Protein AF-A0A1C5NE37-F1 (afdb_monomer)

Nearest PDB structures (foldseek):
  2lw8-assembly1_A  TM=6.095E-01  e=3.764E-05  Homo sapiens
  3nru-assembly11_K  TM=5.091E-01  e=1.177E-04  Homo sapiens
  4m4r-assembly3_E  TM=4.676E-01  e=2.863E-03  Homo sapiens
  2c26-assembly1_A  TM=4.691E-01  e=7.545E-03  Acetivibrio thermocellus
  8trv-assembly1_A  TM=4.896E-01  e=8.456E-03  Homo sapiens

pLDDT: mean 79.2, std 19.26, range [27.45, 98.56]

Foldseek 3Di:
DDDDDDDDQDQQAWEAEPVRHTPGTHGQVVLVVCVVVVQWDAPDPPRGGYIYGDPDPDDDDDDDDPPPQFAEAWDDPVQKDWDPPFPFADKDWDWDQDPVRDTFIKIKTEDQPQRKHKIKGKFFADAQTKYKYKWKKFKQEDLVLPKFWKKKKFFDQVQDDDPVSVVPIDIDGPYQPPPPAPFWFQDPSGIMGMHIDIDHQHNTGMMMIMTIITSMMMMMGTDDDPVVCPPTHGDGSVRSSVVVVVVVVVVVLPAAEAEQALHEEEPVRVVVVVVCQVPPPHPHYHYHCHNYHYHYDDPPPPPDDDDDDDDDDDDDDDDDDDDD

Structure (mmCIF, N/CA/C/O backbone):
data_AF-A0A1C5NE37-F1
#
_entry.id   AF-A0A1C5NE37-F1
#
loop_
_atom_site.group_PDB
_atom_site.id
_atom_site.type_symbol
_atom_site.label_atom_id
_atom_site.label_alt_id
_atom_site.label_comp_id
_atom_site.label_asym_id
_atom_site.label_entity_id
_atom_site.label_seq_id
_atom_site.pdbx_PDB_ins_code
_atom_site.Cartn_x
_atom_site.Cartn_y
_atom_site.Cartn_z
_atom_site.occupancy
_atom_site.B_iso_or_equiv
_atom_site.auth_seq_id
_atom_site.auth_comp_id
_atom_site.auth_asym_id
_atom_site.auth_atom_id
_atom_site.pdbx_PDB_model_num
ATOM 1 N N . MET A 1 1 ? 27.508 23.042 41.963 1.00 37.91 1 MET A N 1
ATOM 2 C CA . MET A 1 1 ? 27.045 22.277 40.786 1.00 37.91 1 MET A CA 1
ATOM 3 C C . MET A 1 1 ? 26.792 20.847 41.236 1.00 37.91 1 MET A C 1
ATOM 5 O O . MET A 1 1 ? 27.744 20.161 41.566 1.00 37.91 1 MET A O 1
ATOM 9 N N . LEU A 1 2 ? 25.530 20.433 41.346 1.00 33.62 2 LEU A N 1
ATOM 10 C CA . LEU A 1 2 ? 25.143 19.046 41.618 1.00 33.62 2 LEU A CA 1
ATOM 11 C C . LEU A 1 2 ? 24.176 18.650 40.503 1.00 33.62 2 LEU A C 1
ATOM 13 O O . LEU A 1 2 ? 23.041 19.126 40.475 1.00 33.62 2 LEU A O 1
ATOM 17 N N . CYS A 1 3 ? 24.656 17.860 39.543 1.00 40.19 3 CYS A N 1
ATOM 18 C CA . CYS A 1 3 ? 23.815 17.315 38.485 1.00 40.19 3 CYS A CA 1
ATOM 19 C C . CYS A 1 3 ? 22.936 16.206 39.069 1.00 40.19 3 CYS A C 1
ATOM 21 O O . CYS A 1 3 ? 23.401 15.307 39.768 1.00 40.19 3 CYS A O 1
ATOM 23 N N . LYS A 1 4 ? 21.636 16.330 38.816 1.00 42.91 4 LYS A N 1
ATOM 24 C CA . LYS A 1 4 ? 20.565 15.482 39.327 1.00 42.91 4 LYS A CA 1
ATOM 25 C C . LYS A 1 4 ? 20.474 14.219 38.457 1.00 42.91 4 LYS A C 1
ATOM 27 O O . LYS A 1 4 ? 20.194 14.341 37.271 1.00 42.91 4 LYS A O 1
ATOM 32 N N . GLY A 1 5 ? 20.611 13.038 39.067 1.00 45.16 5 GLY A N 1
ATOM 33 C CA . GLY A 1 5 ? 19.868 11.851 38.626 1.00 45.16 5 GLY A CA 1
ATOM 34 C C . GLY A 1 5 ? 20.624 10.675 38.001 1.00 45.16 5 GLY A C 1
ATOM 35 O O . GLY A 1 5 ? 20.200 10.215 36.953 1.00 45.16 5 GLY A O 1
ATOM 36 N N . GLU A 1 6 ? 21.618 10.093 38.676 1.00 43.25 6 GLU A N 1
ATOM 37 C CA . GLU A 1 6 ? 22.005 8.692 38.432 1.00 43.25 6 GLU A CA 1
ATOM 38 C C . GLU A 1 6 ? 22.232 7.979 39.771 1.00 43.25 6 GLU A C 1
ATOM 40 O O . GLU A 1 6 ? 23.277 8.111 40.402 1.00 43.25 6 GLU A O 1
ATOM 45 N N . ILE A 1 7 ? 21.228 7.230 40.235 1.00 50.09 7 ILE A N 1
ATOM 46 C CA . ILE A 1 7 ? 21.464 6.150 41.198 1.00 50.09 7 ILE A CA 1
ATOM 47 C C . ILE A 1 7 ? 21.840 4.926 40.350 1.00 50.09 7 ILE A C 1
ATOM 49 O O . ILE A 1 7 ? 21.034 4.546 39.492 1.00 50.09 7 ILE A O 1
ATOM 53 N N . PRO A 1 8 ? 23.019 4.304 40.536 1.00 46.78 8 PRO A N 1
ATOM 54 C CA . PRO A 1 8 ? 23.383 3.092 39.812 1.00 46.78 8 PRO A CA 1
ATOM 55 C C . PRO A 1 8 ? 22.349 1.994 4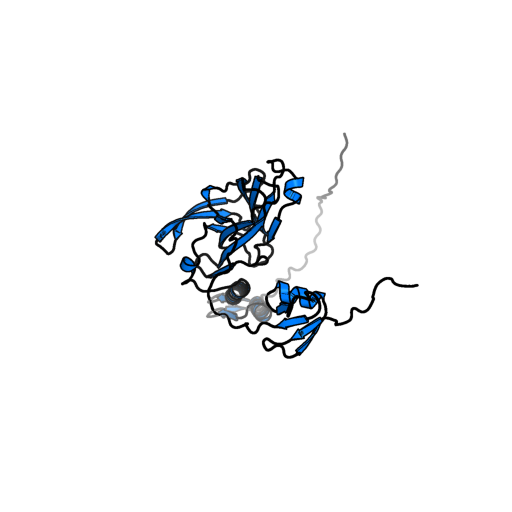0.087 1.00 46.78 8 PRO A C 1
ATOM 57 O O . PRO A 1 8 ? 22.162 1.575 41.226 1.00 46.78 8 PRO A O 1
ATOM 60 N N . ILE A 1 9 ? 21.638 1.539 39.053 1.00 55.38 9 ILE A N 1
ATOM 61 C CA . ILE A 1 9 ? 20.667 0.447 39.194 1.00 55.38 9 ILE A CA 1
ATOM 62 C C . ILE A 1 9 ? 21.449 -0.865 39.293 1.00 55.38 9 ILE A C 1
ATOM 64 O O . ILE A 1 9 ? 22.098 -1.277 38.332 1.00 55.38 9 ILE A O 1
ATOM 68 N N . GLU A 1 10 ? 21.380 -1.538 40.437 1.00 63.84 10 GLU A N 1
ATOM 69 C CA . GLU A 1 10 ? 22.025 -2.835 40.647 1.00 63.84 10 GLU A CA 1
ATOM 70 C C . GLU A 1 10 ? 21.320 -3.975 39.881 1.00 63.84 10 GLU A C 1
ATOM 72 O O . GLU A 1 10 ? 20.111 -3.950 39.612 1.00 63.84 10 GLU A O 1
ATOM 77 N N . LYS A 1 11 ? 22.092 -5.000 39.494 1.00 74.62 11 LYS A N 1
ATOM 78 C CA . LYS A 1 11 ? 21.593 -6.202 38.802 1.00 74.62 11 LYS A CA 1
ATOM 79 C C . LYS A 1 11 ? 20.913 -7.145 39.799 1.00 74.62 11 LYS A C 1
ATOM 81 O O . LYS A 1 11 ? 21.508 -8.134 40.220 1.00 74.62 11 LYS A O 1
ATOM 86 N N . ASN A 1 12 ? 19.661 -6.851 40.134 1.00 76.62 12 ASN A N 1
ATOM 87 C CA . ASN A 1 12 ? 18.938 -7.547 41.206 1.00 76.62 12 ASN A CA 1
ATOM 88 C C . ASN A 1 12 ? 17.950 -8.623 40.715 1.00 76.62 12 ASN A C 1
ATOM 90 O O . ASN A 1 12 ? 17.149 -9.110 41.506 1.00 76.62 12 ASN A O 1
ATOM 94 N N . VAL A 1 13 ? 18.000 -9.016 39.432 1.00 78.94 13 VAL A N 1
ATOM 95 C CA . VAL A 1 13 ? 17.191 -10.130 38.897 1.00 78.94 13 VAL A CA 1
ATOM 96 C C . VAL A 1 13 ? 18.078 -11.315 38.545 1.00 78.94 13 VAL A C 1
ATOM 98 O O . VAL A 1 13 ? 18.971 -11.188 37.711 1.00 78.94 13 VAL A O 1
ATOM 101 N N . ILE A 1 14 ? 17.822 -12.476 39.141 1.00 83.50 14 ILE A N 1
ATOM 102 C CA . ILE A 1 14 ? 18.554 -13.719 38.879 1.00 83.50 14 ILE A CA 1
ATOM 103 C C . ILE A 1 14 ? 18.047 -14.350 37.576 1.00 83.50 14 ILE A C 1
ATOM 105 O O . ILE A 1 14 ? 16.846 -14.389 37.329 1.00 83.50 14 ILE A O 1
ATOM 109 N N . VAL A 1 15 ? 18.962 -14.843 36.741 1.00 81.62 15 VAL A N 1
ATOM 110 C CA . VAL A 1 15 ? 18.645 -15.548 35.491 1.00 81.62 15 VAL A CA 1
ATOM 111 C C . VAL A 1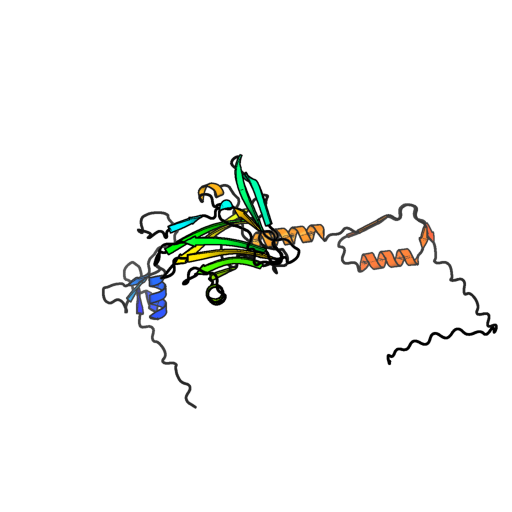 15 ? 19.008 -17.019 35.647 1.00 81.62 15 VAL A C 1
ATOM 113 O O . VAL A 1 15 ? 20.155 -17.328 35.986 1.00 81.62 15 VAL A O 1
ATOM 116 N N . THR A 1 16 ? 18.058 -17.913 35.394 1.00 83.56 16 THR A N 1
ATOM 117 C CA . THR A 1 16 ? 18.238 -19.371 35.403 1.00 83.56 16 THR A CA 1
ATOM 118 C C . THR A 1 16 ? 18.030 -19.971 34.013 1.00 83.56 16 THR A C 1
ATOM 120 O O . THR A 1 16 ? 17.403 -19.359 33.149 1.00 83.56 16 THR A O 1
ATOM 123 N N . ASP A 1 17 ? 18.594 -21.153 33.777 1.00 79.62 17 ASP A N 1
ATOM 124 C CA . ASP A 1 17 ? 18.281 -21.980 32.613 1.00 79.62 17 ASP A CA 1
ATOM 125 C C . ASP A 1 17 ? 16.959 -22.730 32.813 1.00 79.62 17 ASP A C 1
ATOM 127 O O . ASP A 1 17 ? 16.364 -22.697 33.896 1.00 79.62 17 ASP A O 1
ATOM 131 N N . ILE A 1 18 ? 16.515 -23.435 31.772 1.00 77.44 18 ILE A N 1
ATOM 132 C CA . ILE A 1 18 ? 15.272 -24.213 31.789 1.00 77.44 18 ILE A CA 1
ATOM 133 C C . ILE A 1 18 ? 15.235 -25.280 32.899 1.00 77.44 18 ILE A C 1
ATOM 135 O O . ILE A 1 18 ? 14.168 -25.591 33.421 1.00 77.44 18 ILE A O 1
ATOM 139 N N . ASN A 1 19 ? 16.399 -25.769 33.337 1.00 76.50 19 ASN A N 1
ATOM 140 C CA . ASN A 1 19 ? 16.550 -26.751 34.413 1.00 76.50 19 ASN A CA 1
ATOM 141 C C . ASN A 1 19 ? 16.651 -26.098 35.808 1.00 76.50 19 ASN A C 1
ATOM 143 O O . ASN A 1 19 ? 16.870 -26.786 36.805 1.00 76.50 19 ASN A O 1
ATOM 147 N N . GLY A 1 20 ? 16.511 -24.770 35.903 1.00 68.19 20 GLY A N 1
ATOM 148 C CA . GLY A 1 20 ? 16.591 -24.011 37.151 1.00 68.19 20 GLY A CA 1
ATOM 149 C C . GLY A 1 20 ? 18.015 -23.703 37.627 1.00 68.19 20 GLY A C 1
ATOM 150 O O . GLY A 1 20 ? 18.186 -23.141 38.710 1.00 68.19 20 GLY A O 1
ATOM 151 N N . LYS A 1 21 ? 19.051 -24.008 36.841 1.00 78.44 21 LYS A N 1
ATOM 152 C CA . LYS A 1 21 ? 20.443 -23.684 37.173 1.00 78.44 21 LYS A CA 1
ATOM 153 C C . LYS A 1 21 ? 20.711 -22.205 36.913 1.00 78.44 21 LYS A C 1
ATOM 155 O O . LYS A 1 21 ? 20.404 -21.673 35.851 1.00 78.44 21 LYS A O 1
ATOM 160 N N . ARG A 1 22 ? 21.330 -21.519 37.873 1.00 82.44 22 ARG A N 1
ATOM 161 C CA . ARG A 1 22 ? 21.665 -20.093 37.751 1.00 82.44 22 ARG A CA 1
ATOM 162 C C . ARG A 1 22 ? 22.704 -19.851 36.648 1.00 82.44 22 ARG A C 1
ATOM 164 O O . ARG A 1 22 ? 23.820 -20.355 36.733 1.00 82.44 22 ARG A O 1
ATOM 171 N N . ILE A 1 23 ? 22.343 -19.018 35.671 1.00 81.19 23 ILE A N 1
ATOM 172 C CA . ILE A 1 23 ? 23.209 -18.536 34.583 1.00 81.19 23 ILE A CA 1
ATOM 173 C C . ILE A 1 23 ? 23.867 -17.202 34.966 1.00 81.19 23 ILE A C 1
ATOM 175 O O . ILE A 1 23 ? 25.026 -16.960 34.642 1.00 81.19 23 ILE A O 1
ATOM 179 N N . GLY A 1 24 ? 23.151 -16.313 35.667 1.00 81.31 24 GLY A N 1
ATOM 180 C CA . GLY A 1 24 ? 23.684 -14.989 36.000 1.00 81.31 24 GLY A CA 1
ATOM 181 C C . GLY A 1 24 ? 22.685 -14.058 36.681 1.00 81.31 24 GLY A C 1
ATOM 182 O O . GLY A 1 24 ? 21.744 -14.512 37.331 1.00 81.31 24 GLY A O 1
ATOM 183 N N . ALA A 1 25 ? 22.909 -12.747 36.556 1.00 83.12 25 ALA A N 1
ATOM 184 C CA . ALA A 1 25 ? 21.984 -11.707 37.005 1.00 83.12 25 ALA A CA 1
ATOM 185 C C . ALA A 1 25 ? 21.854 -10.586 35.960 1.00 83.12 25 ALA A C 1
ATOM 187 O O . ALA A 1 25 ? 22.801 -10.284 35.229 1.00 83.12 25 ALA A O 1
ATOM 188 N N . THR A 1 26 ? 20.680 -9.963 35.886 1.00 84.12 26 THR A N 1
ATOM 189 C CA . THR A 1 26 ? 20.332 -8.915 34.920 1.00 84.12 26 THR A CA 1
ATOM 190 C C . THR A 1 26 ? 19.579 -7.761 35.587 1.00 84.12 26 THR A C 1
ATOM 192 O O . THR A 1 26 ? 19.252 -7.798 36.774 1.00 84.12 26 THR A O 1
ATOM 195 N N . TYR A 1 27 ? 19.319 -6.708 34.815 1.00 83.06 27 TYR A N 1
ATOM 196 C CA . TYR A 1 27 ? 18.571 -5.537 35.266 1.00 83.06 27 TYR A CA 1
ATOM 197 C C . TYR A 1 27 ? 17.056 -5.779 35.174 1.00 83.06 27 TYR A C 1
ATOM 199 O O . TYR A 1 27 ? 16.606 -6.361 34.181 1.00 83.06 27 TYR A O 1
ATOM 207 N N . PRO A 1 28 ? 16.243 -5.244 36.106 1.00 79.69 28 PRO A N 1
ATOM 208 C CA . PRO A 1 28 ? 14.785 -5.400 36.088 1.00 79.69 28 PRO A CA 1
ATOM 209 C C . PRO A 1 28 ? 14.115 -5.016 34.760 1.00 79.69 28 PRO A C 1
ATOM 211 O O . PRO A 1 28 ? 13.262 -5.748 34.260 1.00 79.69 28 PRO A O 1
ATOM 214 N N . LYS A 1 29 ? 14.545 -3.912 34.127 1.00 79.75 29 LYS A N 1
ATOM 215 C CA . LYS A 1 29 ? 14.018 -3.481 32.817 1.00 79.75 29 LYS A CA 1
ATOM 216 C C . LYS A 1 29 ? 14.282 -4.513 31.716 1.00 79.75 29 LYS A C 1
ATOM 218 O O . LYS A 1 29 ? 13.396 -4.803 30.918 1.00 79.75 29 LYS A O 1
ATOM 223 N N . ARG A 1 30 ? 15.488 -5.091 31.693 1.00 79.75 30 ARG A N 1
ATOM 224 C CA . ARG A 1 30 ? 15.875 -6.107 30.706 1.00 79.75 30 ARG A CA 1
ATOM 225 C C . ARG A 1 30 ? 15.149 -7.427 30.959 1.00 79.75 30 ARG A C 1
ATOM 227 O O . ARG A 1 30 ? 14.709 -8.045 30.000 1.00 79.75 30 ARG A O 1
ATOM 234 N N . ALA A 1 31 ? 14.970 -7.817 32.221 1.00 81.25 31 ALA A N 1
ATOM 235 C CA . ALA A 1 31 ? 14.178 -8.989 32.586 1.00 81.25 31 ALA A CA 1
ATOM 236 C C . ALA A 1 31 ? 12.725 -8.867 32.106 1.00 81.25 31 ALA A C 1
ATOM 238 O O . ALA A 1 31 ? 12.236 -9.757 31.420 1.00 81.25 31 ALA A O 1
ATOM 239 N N . LYS A 1 32 ? 12.077 -7.721 32.359 1.00 80.94 32 LYS A N 1
ATOM 240 C CA . LYS A 1 32 ? 10.717 -7.449 31.869 1.00 80.94 32 LYS A CA 1
ATOM 241 C C . LYS A 1 32 ? 10.628 -7.513 30.341 1.00 80.94 32 LYS A C 1
ATOM 243 O O . LYS A 1 32 ? 9.654 -8.034 29.815 1.00 80.94 32 LYS A O 1
ATOM 248 N N . GLY A 1 33 ? 11.639 -7.009 29.630 1.00 81.31 33 GLY A N 1
ATOM 249 C CA . GLY A 1 33 ? 11.709 -7.101 28.168 1.00 81.31 33 GLY A CA 1
ATOM 250 C C . GLY A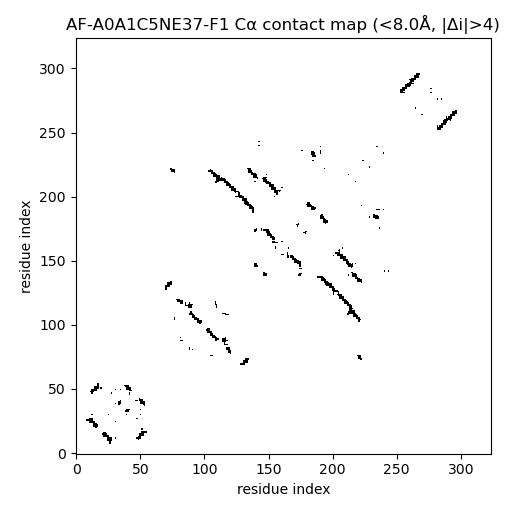 1 33 ? 11.849 -8.538 27.659 1.00 81.31 33 GLY A C 1
ATOM 251 O O . GLY A 1 33 ? 11.197 -8.903 26.690 1.00 81.31 33 GLY A O 1
ATOM 252 N N . LEU A 1 34 ? 12.653 -9.369 28.329 1.00 82.69 34 LEU A N 1
ATOM 253 C CA . LEU A 1 34 ? 12.795 -10.786 27.981 1.00 82.69 34 LEU A CA 1
ATOM 254 C C . LEU A 1 34 ? 11.490 -11.557 28.201 1.00 82.69 34 LEU A C 1
ATOM 256 O O . LEU A 1 34 ? 11.128 -12.350 27.339 1.00 82.69 34 LEU A O 1
ATOM 260 N N . VAL A 1 35 ? 10.773 -11.268 29.291 1.00 81.25 35 VAL A N 1
ATOM 261 C CA . VAL A 1 35 ? 9.463 -11.875 29.568 1.00 81.25 35 VAL A CA 1
ATOM 262 C C . VAL A 1 35 ? 8.403 -11.397 28.578 1.00 81.25 35 VAL A C 1
ATOM 264 O O . VAL A 1 35 ? 7.720 -12.215 27.975 1.00 81.25 35 VAL A O 1
ATOM 267 N N . LYS A 1 36 ? 8.319 -10.084 28.319 1.00 79.56 36 LYS A N 1
ATOM 268 C CA . LYS A 1 36 ? 7.388 -9.515 27.327 1.00 79.56 36 LYS A CA 1
ATOM 269 C C . LYS A 1 36 ? 7.595 -10.109 25.929 1.00 79.56 36 LYS A C 1
ATOM 271 O O . LYS A 1 36 ? 6.634 -10.287 25.197 1.00 79.56 36 LYS A O 1
ATOM 276 N N . ASN A 1 37 ? 8.844 -10.396 25.570 1.00 72.06 37 ASN A N 1
ATOM 277 C CA . ASN A 1 37 ? 9.202 -10.934 24.260 1.00 72.06 37 ASN A CA 1
ATOM 278 C C . ASN A 1 37 ? 9.228 -12.475 24.229 1.00 72.06 37 ASN A C 1
ATOM 280 O O . ASN A 1 37 ? 9.804 -13.035 23.298 1.00 72.06 37 ASN A O 1
ATOM 284 N N . GLY A 1 38 ? 8.702 -13.156 25.256 1.00 72.25 38 GLY A N 1
ATOM 285 C CA . GLY A 1 38 ? 8.600 -14.620 25.302 1.00 72.25 38 GLY A CA 1
ATOM 286 C C . GLY A 1 38 ? 9.939 -15.365 25.364 1.00 72.25 38 GLY A C 1
ATOM 287 O O . GLY A 1 38 ? 10.000 -16.557 25.092 1.00 72.25 38 GLY A O 1
ATOM 288 N N . ARG A 1 39 ? 11.042 -14.681 25.698 1.00 78.88 39 ARG A N 1
ATOM 289 C CA . ARG A 1 39 ? 12.393 -15.275 25.783 1.00 78.88 39 ARG A CA 1
ATOM 290 C C . ARG A 1 39 ? 12.728 -15.801 27.180 1.00 78.88 39 ARG A C 1
ATOM 292 O O . ARG A 1 39 ? 13.741 -16.476 27.358 1.00 78.88 39 ARG A O 1
ATOM 299 N N . ALA A 1 40 ? 11.925 -15.436 28.175 1.00 81.50 40 ALA A N 1
ATOM 300 C CA . ALA A 1 40 ? 12.058 -15.879 29.552 1.00 81.50 40 ALA A CA 1
ATOM 301 C C . ALA A 1 40 ? 10.695 -15.863 30.260 1.00 81.50 40 ALA A C 1
ATOM 303 O O . ALA A 1 40 ? 9.792 -15.150 29.840 1.00 81.50 40 ALA A O 1
ATOM 304 N N . GLU A 1 41 ? 10.568 -16.578 31.370 1.00 85.06 41 GLU A N 1
ATOM 305 C CA . GLU A 1 41 ? 9.394 -16.561 32.255 1.00 85.06 41 GLU A CA 1
ATOM 306 C C . GLU A 1 41 ? 9.804 -16.230 33.697 1.00 85.06 41 GLU A C 1
ATOM 308 O O . GLU A 1 41 ? 10.977 -16.351 34.052 1.00 85.06 41 GLU A O 1
ATOM 313 N N . TYR A 1 42 ? 8.871 -15.808 34.553 1.00 82.94 42 TYR A N 1
ATOM 314 C CA . TYR A 1 42 ? 9.162 -15.639 35.980 1.00 82.94 42 TYR A CA 1
ATOM 315 C C . TYR A 1 42 ? 9.191 -17.001 36.678 1.00 82.94 42 TYR A C 1
ATOM 317 O O . TYR A 1 42 ? 8.268 -17.794 36.549 1.00 82.94 42 TYR A O 1
ATOM 325 N N . ALA A 1 43 ? 10.259 -17.280 37.429 1.00 67.38 43 ALA A N 1
ATOM 326 C CA . ALA A 1 43 ? 10.531 -18.631 37.928 1.00 67.38 43 ALA A CA 1
ATOM 327 C C . ALA A 1 43 ? 9.761 -19.032 39.213 1.00 67.38 43 ALA A C 1
ATOM 329 O O . ALA A 1 43 ? 10.096 -20.055 39.803 1.00 67.38 43 ALA A O 1
ATOM 330 N N . SER A 1 44 ? 8.799 -18.229 39.691 1.00 61.94 44 SER A N 1
ATOM 331 C CA . SER A 1 44 ? 7.893 -18.503 40.833 1.00 61.94 44 SER A CA 1
ATOM 332 C C . SER A 1 44 ? 6.991 -17.285 41.113 1.00 61.94 44 SER A C 1
ATOM 334 O O . SER A 1 44 ? 7.233 -16.209 40.566 1.00 61.94 44 SER A O 1
ATOM 336 N N . ASP A 1 45 ? 6.049 -17.425 42.050 1.00 58.00 45 ASP A N 1
ATOM 337 C CA . ASP A 1 45 ? 5.077 -16.418 42.526 1.00 58.00 45 ASP A CA 1
ATOM 338 C C . ASP A 1 45 ? 5.691 -15.116 43.094 1.00 58.00 45 ASP A C 1
ATOM 340 O O . ASP A 1 45 ? 4.984 -14.162 43.418 1.00 58.00 45 ASP A O 1
ATOM 344 N N . CYS A 1 46 ? 7.020 -15.032 43.209 1.00 53.50 46 CYS A N 1
ATOM 345 C CA . CYS A 1 46 ? 7.724 -13.775 43.444 1.00 53.50 46 CYS A CA 1
ATOM 346 C C . CYS A 1 46 ? 8.087 -13.138 42.091 1.00 53.50 46 CYS A C 1
ATOM 348 O O . CYS A 1 46 ? 9.229 -13.219 41.629 1.00 53.50 46 CYS A O 1
ATOM 350 N N . GLU A 1 47 ? 7.095 -12.497 41.463 1.00 57.84 47 GLU A N 1
ATOM 351 C CA . GLU A 1 47 ? 7.074 -11.942 40.091 1.00 57.84 47 GLU A CA 1
ATOM 352 C C . GLU A 1 47 ? 8.204 -10.952 39.709 1.00 57.84 47 GLU A C 1
ATOM 354 O O . GLU A 1 47 ? 8.138 -10.304 38.664 1.00 57.84 47 GLU A O 1
ATOM 359 N N . LYS A 1 48 ? 9.229 -10.721 40.539 1.00 60.56 48 LYS A N 1
ATOM 360 C CA . LYS A 1 48 ? 10.185 -9.616 40.314 1.00 60.56 48 LYS A CA 1
ATOM 361 C C . LYS A 1 48 ? 11.661 -9.943 40.523 1.00 60.56 48 LYS A C 1
ATOM 363 O O . LYS A 1 48 ? 12.487 -9.105 40.165 1.00 60.56 48 LYS A O 1
ATOM 368 N N . CYS A 1 49 ? 12.015 -11.127 41.028 1.00 64.25 49 CYS A N 1
ATOM 369 C CA . CYS A 1 49 ? 13.397 -11.398 41.459 1.00 64.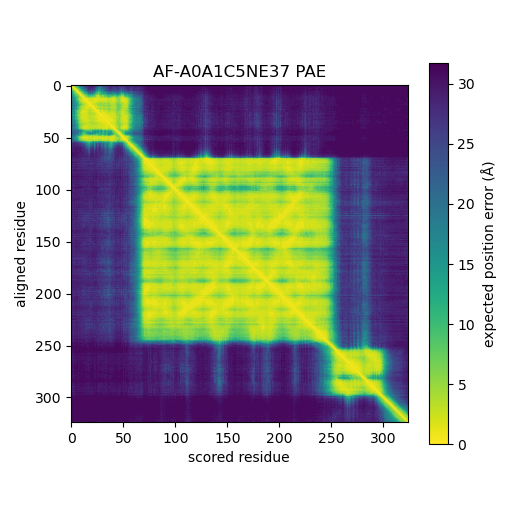25 49 CYS A CA 1
ATOM 370 C C . CYS A 1 49 ? 14.136 -12.473 40.646 1.00 64.25 49 CYS A C 1
ATOM 372 O O . CYS A 1 49 ? 15.368 -12.472 40.643 1.00 64.25 49 CYS A O 1
ATOM 374 N N . THR A 1 50 ? 13.429 -13.348 39.919 1.00 78.31 50 THR A N 1
ATOM 375 C CA . THR A 1 50 ? 14.059 -14.434 39.144 1.00 78.31 50 THR A CA 1
ATOM 376 C C . THR A 1 50 ? 13.335 -14.680 37.824 1.00 78.31 50 THR A C 1
ATOM 378 O O . THR A 1 50 ? 12.112 -14.816 37.813 1.00 78.31 50 THR A O 1
ATOM 381 N N . ILE A 1 51 ? 14.093 -14.784 36.730 1.00 83.06 51 ILE A N 1
ATOM 382 C CA . ILE A 1 51 ? 13.598 -15.198 35.414 1.00 83.06 51 ILE A CA 1
ATOM 383 C C . ILE A 1 51 ? 14.287 -16.481 34.940 1.00 83.06 51 ILE A C 1
ATOM 385 O O . ILE A 1 51 ? 15.482 -16.666 35.170 1.00 83.06 51 ILE A O 1
ATOM 389 N N . ARG A 1 52 ? 13.542 -17.342 34.251 1.00 83.94 52 ARG A N 1
ATOM 390 C CA . ARG A 1 52 ? 14.004 -18.580 33.625 1.00 83.94 52 ARG A CA 1
ATOM 391 C C . ARG A 1 52 ? 14.046 -18.398 32.113 1.00 83.94 52 ARG A C 1
ATOM 393 O O . ARG A 1 52 ? 13.048 -17.997 31.528 1.00 83.94 52 ARG A O 1
ATOM 400 N N . MET A 1 53 ? 15.185 -18.670 31.485 1.00 81.06 53 MET A N 1
ATOM 401 C CA . MET A 1 53 ? 15.327 -18.623 30.027 1.00 81.06 53 MET A CA 1
ATOM 402 C C . MET A 1 53 ? 14.626 -19.824 29.385 1.00 81.06 53 MET A C 1
ATOM 404 O O . MET A 1 53 ? 14.794 -20.953 29.848 1.00 81.06 53 MET A O 1
ATOM 408 N N . LEU A 1 54 ? 13.871 -19.573 28.314 1.00 77.00 54 LEU A N 1
ATOM 409 C CA . LEU A 1 54 ? 13.177 -20.607 27.547 1.00 77.00 54 LEU A CA 1
ATOM 410 C C . LEU A 1 54 ? 14.064 -21.062 26.380 1.00 77.00 54 LEU A C 1
ATOM 412 O O . LEU A 1 54 ? 14.577 -20.235 25.624 1.00 77.00 54 LEU A O 1
ATOM 416 N N . ASP A 1 55 ? 14.273 -22.372 26.257 1.00 57.94 55 ASP A N 1
ATOM 417 C CA . ASP A 1 55 ? 15.208 -22.972 25.299 1.00 57.94 55 ASP A CA 1
ATOM 418 C C . ASP A 1 55 ? 14.515 -23.299 23.966 1.00 57.94 55 ASP A C 1
ATOM 420 O O . ASP A 1 55 ? 14.371 -24.455 23.586 1.00 57.94 55 ASP A O 1
ATOM 424 N N . THR A 1 56 ? 14.029 -22.273 23.258 1.00 46.31 56 THR A N 1
ATOM 425 C CA . THR A 1 56 ? 13.479 -22.428 21.899 1.00 46.31 56 THR A CA 1
ATOM 426 C C . THR A 1 56 ? 13.700 -21.175 21.044 1.00 46.31 56 THR A C 1
ATOM 428 O O . THR A 1 56 ? 12.852 -20.292 20.922 1.00 46.31 56 THR A O 1
ATOM 431 N N . HIS A 1 57 ? 14.857 -21.122 20.380 1.00 40.25 57 HIS A N 1
ATOM 432 C CA . HIS A 1 57 ? 14.970 -20.600 19.012 1.00 40.25 57 HIS A CA 1
ATOM 433 C C . HIS A 1 57 ? 15.403 -21.753 18.100 1.00 40.25 57 HIS A C 1
ATOM 435 O O . HIS A 1 57 ? 16.544 -21.857 17.657 1.00 40.25 57 HIS A O 1
ATOM 441 N N . LYS A 1 58 ? 14.449 -22.644 17.840 1.00 32.47 58 LYS A N 1
ATOM 442 C CA . LYS A 1 58 ? 14.369 -23.421 16.606 1.00 32.47 58 LYS A CA 1
ATOM 443 C C . LYS A 1 58 ? 12.923 -23.282 16.129 1.00 32.47 58 LYS A C 1
ATOM 445 O O . LYS A 1 58 ? 12.028 -23.574 16.920 1.00 32.47 58 LYS A O 1
ATOM 450 N N . PRO A 1 59 ? 12.673 -22.783 14.909 1.00 38.22 59 PRO A N 1
ATOM 451 C CA . PRO A 1 59 ? 11.316 -22.588 14.432 1.00 38.22 59 PRO A CA 1
ATOM 452 C C . PRO A 1 59 ? 10.716 -23.969 14.179 1.00 38.22 59 PRO A C 1
ATOM 454 O O . PRO A 1 59 ? 11.225 -24.726 13.359 1.00 38.22 59 PRO A O 1
ATOM 457 N N . THR A 1 60 ? 9.684 -24.343 14.929 1.00 27.45 60 THR A N 1
ATOM 458 C CA . THR A 1 60 ? 8.789 -25.432 14.532 1.00 27.45 60 THR A CA 1
ATOM 459 C C . THR A 1 60 ? 7.365 -25.036 14.884 1.00 27.45 60 THR A C 1
ATOM 461 O O . THR A 1 60 ? 7.099 -24.476 15.943 1.00 27.45 60 THR A O 1
ATOM 464 N N . VAL A 1 61 ? 6.521 -25.263 13.892 1.00 37.38 61 VAL A N 1
ATOM 465 C CA . VAL A 1 61 ? 5.127 -24.875 13.717 1.00 37.38 61 VAL A CA 1
ATOM 466 C C . VAL A 1 61 ? 4.199 -25.616 14.692 1.00 37.38 61 VAL A C 1
ATOM 468 O O . VAL A 1 61 ? 4.457 -26.779 14.998 1.00 37.38 61 VAL A O 1
ATOM 471 N N . ASP A 1 62 ? 3.110 -24.926 15.069 1.00 31.88 62 ASP A N 1
ATOM 472 C CA . ASP A 1 62 ? 1.856 -25.406 15.687 1.00 31.88 62 ASP A CA 1
ATOM 473 C C . ASP A 1 62 ? 1.930 -25.843 17.177 1.00 31.88 62 ASP A C 1
ATOM 475 O O . ASP A 1 62 ? 2.823 -26.571 17.584 1.00 31.88 62 ASP A O 1
ATOM 479 N N . VAL A 1 63 ? 1.043 -25.451 18.110 1.00 39.25 63 VAL A N 1
ATOM 480 C CA . VAL A 1 63 ? -0.415 -25.221 18.060 1.00 39.25 63 VAL A CA 1
ATOM 481 C C . VAL A 1 63 ? -0.859 -24.294 19.227 1.00 39.25 63 VAL A C 1
ATOM 483 O O . VAL A 1 63 ? -0.338 -24.386 20.337 1.00 39.25 63 VAL A O 1
ATOM 486 N N . THR A 1 64 ? -1.912 -23.497 18.993 1.00 37.34 64 THR A N 1
ATOM 487 C CA . THR A 1 64 ? -2.851 -22.887 19.973 1.00 37.34 64 THR A CA 1
ATOM 488 C C . THR A 1 64 ? -2.322 -21.881 20.998 1.00 37.34 64 THR A C 1
ATOM 490 O O . THR A 1 64 ? -2.299 -22.144 22.197 1.00 37.34 64 THR A O 1
ATOM 493 N N . GLU A 1 65 ? -2.111 -20.645 20.556 1.00 40.50 65 GLU A N 1
ATOM 494 C CA . GLU A 1 65 ? -2.614 -19.517 21.340 1.00 40.50 65 GLU A CA 1
ATOM 495 C C . GLU A 1 65 ? -4.013 -19.194 20.817 1.00 40.50 65 GLU A C 1
ATOM 497 O O . GLU A 1 65 ? -4.245 -19.164 19.605 1.00 40.50 65 GLU A O 1
ATOM 502 N N . VAL A 1 66 ? -4.971 -18.989 21.722 1.00 35.69 66 VAL A N 1
ATOM 503 C CA . VAL A 1 66 ? -6.226 -18.317 21.385 1.00 35.69 66 VAL A CA 1
ATOM 504 C C . VAL A 1 66 ? -5.833 -16.891 21.019 1.00 35.69 66 VAL A C 1
ATOM 506 O O . VAL A 1 66 ? -5.840 -15.993 21.857 1.00 35.69 66 VAL A O 1
ATOM 509 N N . ASN A 1 67 ? -5.417 -16.697 19.768 1.00 37.22 67 ASN A N 1
ATOM 510 C CA . ASN A 1 67 ? -5.346 -15.381 19.187 1.00 37.22 67 ASN A CA 1
ATOM 511 C C . ASN A 1 67 ? -6.754 -14.812 19.341 1.00 37.22 67 ASN A C 1
ATOM 513 O O . ASN A 1 67 ? -7.695 -15.286 18.700 1.00 37.22 67 ASN A O 1
ATOM 517 N N . ASN A 1 68 ? -6.902 -13.743 20.115 1.00 42.00 68 ASN A N 1
ATOM 518 C CA . ASN A 1 68 ? -7.834 -12.711 19.692 1.00 42.00 68 ASN A CA 1
ATOM 519 C C . ASN A 1 68 ? -7.276 -12.180 18.362 1.00 42.00 68 ASN A C 1
ATOM 521 O O . ASN A 1 68 ? -6.579 -11.172 18.325 1.00 42.00 68 ASN A O 1
ATOM 525 N N . MET A 1 69 ? -7.482 -12.943 17.283 1.00 49.38 69 MET A N 1
ATOM 526 C CA . MET A 1 69 ? -7.186 -12.537 15.920 1.00 49.38 69 MET A CA 1
ATOM 527 C C . MET A 1 69 ? -8.062 -11.314 15.706 1.00 49.38 69 MET A C 1
ATOM 529 O O . MET A 1 69 ? -9.286 -11.436 15.643 1.00 49.38 69 MET A O 1
ATOM 533 N N . GLY A 1 70 ? -7.438 -10.135 15.702 1.00 60.75 70 GLY A N 1
ATOM 534 C CA . GLY A 1 70 ? -8.125 -8.894 15.385 1.00 60.75 70 GLY A CA 1
ATOM 535 C C . GLY A 1 70 ? -8.937 -9.064 14.104 1.00 60.75 70 GLY A C 1
ATOM 536 O O . GLY A 1 70 ? -8.590 -9.862 13.228 1.00 60.75 70 GLY A O 1
ATOM 537 N N . LYS A 1 71 ? -10.054 -8.348 14.004 1.00 92.06 71 LYS A N 1
ATOM 538 C CA . LYS A 1 71 ? -10.916 -8.434 12.826 1.00 92.06 71 LYS A CA 1
ATOM 539 C C . LYS A 1 71 ? -10.121 -8.017 11.590 1.00 92.06 71 LYS A C 1
ATOM 541 O O . LYS A 1 71 ? -9.474 -6.974 11.572 1.00 92.06 71 LYS A O 1
ATOM 546 N N . VAL A 1 72 ? -10.154 -8.849 10.560 1.00 94.88 72 VAL A N 1
ATOM 547 C CA . VAL A 1 72 ? -9.404 -8.602 9.329 1.00 94.88 72 VAL A CA 1
ATOM 548 C C . VAL A 1 72 ? -10.271 -7.804 8.363 1.00 94.88 72 VAL A C 1
ATOM 550 O O . VAL A 1 72 ? -11.429 -8.152 8.135 1.00 94.88 72 VAL A O 1
ATOM 553 N N . ILE A 1 73 ? -9.705 -6.739 7.802 1.00 97.38 73 ILE A N 1
ATOM 554 C CA . ILE A 1 73 ? -10.302 -5.941 6.734 1.00 97.38 73 ILE A CA 1
ATOM 555 C C . ILE A 1 73 ? -9.377 -6.056 5.528 1.00 97.38 73 ILE A C 1
ATOM 557 O O . ILE A 1 73 ? -8.229 -5.625 5.585 1.00 97.38 73 ILE A O 1
ATOM 561 N N . ASP A 1 74 ? -9.883 -6.608 4.435 1.00 97.75 74 ASP A N 1
ATOM 562 C CA . ASP A 1 74 ? -9.146 -6.667 3.178 1.00 97.75 74 ASP A CA 1
ATOM 563 C C . ASP A 1 74 ? -9.460 -5.438 2.324 1.00 97.75 74 ASP A C 1
ATOM 565 O O . ASP A 1 74 ? -10.593 -4.950 2.292 1.00 97.75 74 ASP A O 1
ATOM 569 N N . PHE A 1 75 ? -8.447 -4.921 1.635 1.00 98.19 75 PHE A N 1
ATOM 570 C CA . PHE A 1 75 ? -8.631 -3.905 0.611 1.00 98.19 75 PHE A CA 1
ATOM 571 C C . PHE A 1 75 ? -9.511 -4.443 -0.522 1.00 98.19 75 PHE A C 1
ATOM 573 O O . PHE A 1 75 ? -9.199 -5.472 -1.119 1.00 98.19 75 PHE A O 1
ATOM 580 N N . ASP A 1 76 ? -10.574 -3.708 -0.854 1.00 96.62 76 ASP A N 1
ATOM 581 C CA . ASP A 1 76 ? -11.344 -3.893 -2.084 1.00 96.62 76 ASP A CA 1
ATOM 582 C C . ASP A 1 76 ? -11.212 -2.623 -2.951 1.00 96.62 76 ASP A C 1
ATOM 584 O O . ASP A 1 76 ? -11.663 -1.549 -2.537 1.00 96.62 76 ASP A O 1
ATOM 588 N N . PRO A 1 77 ? -10.648 -2.714 -4.171 1.00 94.44 77 PRO A N 1
ATOM 589 C CA . PRO A 1 77 ? -10.579 -1.607 -5.129 1.00 94.44 77 PRO A CA 1
ATOM 590 C C . PRO A 1 77 ? -11.907 -0.869 -5.375 1.00 94.44 77 PRO A C 1
ATOM 592 O O . PRO A 1 77 ? -11.914 0.299 -5.786 1.00 94.44 77 PRO A O 1
ATOM 595 N N . ARG A 1 78 ? -13.046 -1.545 -5.185 1.00 95.06 78 ARG A N 1
ATOM 596 C CA . ARG A 1 78 ? -14.392 -0.992 -5.392 1.00 95.06 78 ARG A CA 1
ATOM 597 C C . ARG A 1 78 ? -14.790 0.001 -4.304 1.00 95.06 78 ARG A C 1
ATOM 599 O O . ARG A 1 78 ? -15.511 0.949 -4.606 1.00 95.06 78 ARG A O 1
ATOM 606 N N . ASP A 1 79 ? -14.278 -0.178 -3.091 1.00 96.88 79 ASP A N 1
ATOM 607 C CA . ASP A 1 79 ? -14.610 0.650 -1.929 1.00 96.88 79 ASP A CA 1
ATOM 608 C C . ASP A 1 79 ? -13.891 2.005 -1.936 1.00 96.88 79 ASP A C 1
ATOM 610 O O . ASP A 1 79 ? -14.330 2.960 -1.291 1.00 96.88 79 ASP A O 1
ATOM 614 N N . PHE A 1 80 ? -12.774 2.094 -2.659 1.00 97.38 80 PHE A N 1
ATOM 615 C CA . PHE A 1 80 ? -11.933 3.284 -2.700 1.00 97.38 80 PHE A CA 1
ATOM 616 C C . PHE A 1 80 ? -12.299 4.195 -3.869 1.00 97.38 80 PHE A C 1
ATOM 618 O O . PHE A 1 80 ? -12.621 3.752 -4.975 1.00 97.38 80 PHE A O 1
ATOM 625 N N . LYS A 1 81 ? -12.175 5.502 -3.663 1.00 96.44 81 LYS A N 1
ATOM 626 C CA . LYS A 1 81 ? -12.421 6.542 -4.673 1.00 96.44 81 LYS A CA 1
ATOM 627 C C . LYS A 1 81 ? -11.310 7.583 -4.635 1.00 96.44 81 LYS A C 1
ATOM 629 O O . LYS A 1 81 ? -10.631 7.701 -3.624 1.00 96.44 81 LYS A O 1
ATOM 634 N N . ALA A 1 82 ? -11.134 8.315 -5.732 1.00 96.25 82 ALA A N 1
ATOM 635 C CA . ALA A 1 82 ? -10.274 9.494 -5.752 1.00 96.25 82 ALA A CA 1
ATOM 636 C C . ALA A 1 82 ? -10.659 10.445 -4.613 1.00 96.25 82 ALA A C 1
ATOM 638 O O . ALA A 1 82 ? -11.849 10.747 -4.441 1.00 96.25 82 ALA A O 1
ATOM 639 N N . ASP A 1 83 ? -9.670 10.928 -3.866 1.00 94.50 83 ASP A N 1
ATOM 640 C CA . ASP A 1 83 ? -9.895 12.043 -2.962 1.00 94.50 83 ASP A CA 1
ATOM 641 C C . ASP A 1 83 ? -10.100 13.324 -3.781 1.00 94.50 83 ASP A C 1
ATOM 643 O O . ASP A 1 83 ? -9.235 13.748 -4.550 1.00 94.50 83 ASP A O 1
ATOM 647 N N . LYS A 1 84 ? -11.281 13.926 -3.635 1.00 91.62 84 LYS A N 1
ATOM 648 C CA . LYS A 1 84 ? -11.679 15.124 -4.385 1.00 91.62 84 LYS A CA 1
ATOM 649 C C . LYS A 1 84 ? -10.988 16.395 -3.894 1.00 91.62 84 LYS A C 1
ATOM 651 O O . LYS A 1 84 ? -11.124 17.422 -4.546 1.00 91.62 84 LYS A O 1
ATOM 656 N N . SER A 1 85 ? -10.310 16.342 -2.748 1.00 89.19 85 SER A N 1
ATOM 657 C CA . SER A 1 85 ? -9.536 17.468 -2.218 1.00 89.19 85 SER A CA 1
ATOM 658 C C . SER A 1 85 ? -8.175 17.636 -2.898 1.00 89.19 85 SER A C 1
ATOM 660 O O . SER A 1 85 ? -7.560 18.689 -2.761 1.00 89.19 85 SER A O 1
ATOM 662 N N . CYS A 1 86 ? -7.698 16.627 -3.636 1.00 89.94 86 CYS A N 1
ATOM 663 C CA . CYS A 1 86 ? -6.418 16.709 -4.333 1.00 89.94 86 CYS A CA 1
ATOM 664 C C . CYS A 1 86 ? -6.548 17.524 -5.622 1.00 89.94 86 CYS A C 1
ATOM 666 O O . CYS A 1 86 ? -7.439 17.262 -6.430 1.00 89.94 86 CYS A O 1
ATOM 668 N N . GLU A 1 87 ? -5.635 18.478 -5.819 1.00 89.25 87 GLU A N 1
ATOM 669 C CA . GLU A 1 87 ? -5.546 19.289 -7.040 1.00 89.25 87 GLU A CA 1
ATOM 670 C C . GLU A 1 87 ? -5.247 18.416 -8.264 1.00 89.25 87 GLU A C 1
ATOM 672 O O . GLU A 1 87 ? -5.979 18.449 -9.253 1.00 89.25 87 GLU A O 1
ATOM 677 N N . ASN A 1 88 ? -4.225 17.567 -8.146 1.00 88.75 88 ASN A N 1
ATOM 678 C CA . ASN A 1 88 ? -3.920 16.522 -9.112 1.00 88.75 88 ASN A CA 1
ATOM 679 C C . ASN A 1 88 ? -4.391 15.182 -8.549 1.00 88.75 88 ASN A C 1
ATOM 681 O O . ASN A 1 88 ? -4.303 14.932 -7.353 1.00 88.75 88 ASN A O 1
ATOM 685 N N . ASN A 1 89 ? -4.921 14.300 -9.390 1.00 88.50 89 ASN A N 1
ATOM 686 C CA . ASN A 1 89 ? -5.256 12.949 -8.954 1.00 88.50 89 ASN A CA 1
ATOM 687 C C . ASN A 1 89 ? -5.110 11.990 -10.137 1.00 88.50 89 ASN A C 1
ATOM 689 O O . ASN A 1 89 ? -6.006 11.868 -10.975 1.00 88.50 89 ASN A O 1
ATOM 693 N N . VAL A 1 90 ? -3.939 11.360 -10.243 1.00 92.50 90 VAL A N 1
ATOM 694 C CA . VAL A 1 90 ? -3.597 10.487 -11.369 1.00 92.50 90 VAL A CA 1
ATOM 695 C C . VAL A 1 90 ? -3.945 9.056 -11.006 1.00 92.50 90 VAL A C 1
ATOM 697 O O . VAL A 1 90 ? -3.206 8.382 -10.291 1.00 92.50 90 VAL A O 1
ATOM 700 N N . ILE A 1 91 ? -5.099 8.599 -11.484 1.00 92.25 91 ILE A N 1
ATOM 701 C CA . ILE A 1 91 ? -5.646 7.296 -11.115 1.00 92.25 91 ILE A CA 1
ATOM 702 C C . ILE A 1 91 ? -6.144 6.502 -12.318 1.00 92.25 91 ILE A C 1
ATOM 704 O O . ILE A 1 91 ? -6.623 7.064 -13.302 1.00 92.25 91 ILE A O 1
ATOM 708 N N . ALA A 1 92 ? -6.108 5.178 -12.200 1.00 89.56 92 ALA A N 1
ATOM 709 C CA . ALA A 1 92 ? -6.738 4.276 -13.153 1.00 89.56 92 ALA A CA 1
ATOM 710 C C . ALA A 1 92 ? -7.284 3.030 -12.447 1.00 89.56 92 ALA A C 1
ATOM 712 O O . ALA A 1 92 ? -6.606 2.430 -11.615 1.00 89.56 92 ALA A O 1
ATOM 713 N N . LYS A 1 93 ? -8.507 2.625 -12.804 1.00 90.06 93 LYS A N 1
ATOM 714 C CA . LYS A 1 93 ? -9.086 1.333 -12.418 1.00 90.06 93 LYS A CA 1
ATOM 715 C C . LYS A 1 93 ? -9.267 0.486 -13.659 1.00 90.06 93 LYS A C 1
ATOM 717 O O . LYS A 1 93 ? -9.908 0.934 -14.608 1.00 90.06 93 LYS A O 1
ATOM 722 N N . TYR A 1 94 ? -8.744 -0.726 -13.636 1.00 87.06 94 TYR A N 1
ATOM 723 C CA . TYR A 1 94 ? -8.835 -1.644 -14.762 1.00 87.06 94 TYR A CA 1
ATOM 724 C C . TYR A 1 94 ? -8.994 -3.083 -14.270 1.00 87.06 94 TYR A C 1
ATOM 726 O O . TYR A 1 94 ? -8.696 -3.403 -13.119 1.00 87.06 94 TYR A O 1
ATOM 734 N N . PHE A 1 95 ? -9.535 -3.929 -15.144 1.00 85.81 95 PHE A N 1
ATOM 735 C CA . PHE A 1 95 ? -9.590 -5.369 -14.928 1.00 85.81 95 PHE A CA 1
ATOM 736 C C . PHE A 1 95 ? -8.305 -5.986 -15.481 1.00 85.81 95 PHE A C 1
ATOM 738 O O . PHE A 1 95 ? -7.943 -5.706 -16.622 1.00 85.81 95 PHE A O 1
ATOM 745 N N . VAL A 1 96 ? -7.635 -6.797 -14.669 1.00 84.88 96 VAL A N 1
ATOM 746 C CA . VAL A 1 96 ? -6.420 -7.541 -15.024 1.00 84.88 96 VAL A CA 1
ATOM 747 C C . VAL A 1 96 ? -6.723 -9.019 -14.862 1.00 84.88 96 VAL A C 1
ATOM 749 O O . VAL A 1 96 ? -7.428 -9.399 -13.931 1.00 84.88 96 VAL A O 1
ATOM 752 N N . THR A 1 97 ? -6.209 -9.846 -15.761 1.00 82.19 97 THR A N 1
ATOM 753 C CA . THR A 1 97 ? -6.234 -11.299 -15.592 1.00 82.19 97 THR A CA 1
ATOM 754 C C . THR A 1 97 ? -5.002 -11.702 -14.793 1.00 82.19 97 THR A C 1
ATOM 756 O O . THR A 1 97 ? -3.887 -11.393 -15.205 1.00 82.19 97 THR A O 1
ATOM 759 N N . ASP A 1 98 ? -5.201 -12.331 -13.641 1.00 76.75 98 ASP A N 1
ATOM 760 C CA . ASP A 1 98 ? -4.104 -12.791 -12.795 1.00 76.75 98 ASP A CA 1
ATOM 761 C C . ASP A 1 98 ? -3.500 -14.123 -13.284 1.00 76.75 98 ASP A C 1
ATOM 763 O O . ASP A 1 98 ? -3.931 -14.698 -14.286 1.00 76.75 98 ASP A O 1
ATOM 767 N N . GLU A 1 99 ? -2.484 -14.618 -12.574 1.00 73.12 99 GLU A N 1
ATOM 768 C CA . GLU A 1 99 ? -1.783 -15.874 -12.892 1.00 73.12 99 GLU A CA 1
ATOM 769 C C . GLU A 1 99 ? -2.690 -17.116 -12.852 1.00 73.12 99 GLU A C 1
ATOM 771 O O . GLU A 1 99 ? -2.403 -18.110 -13.520 1.00 73.12 99 GLU A O 1
ATOM 776 N N . ASP A 1 100 ? -3.805 -17.050 -12.117 1.00 76.62 100 ASP A N 1
ATOM 777 C CA . ASP A 1 100 ? -4.803 -18.119 -12.045 1.00 76.62 100 ASP A CA 1
ATOM 778 C C . ASP A 1 100 ? -5.801 -18.048 -13.222 1.00 76.62 100 ASP A C 1
ATOM 780 O O . ASP A 1 100 ? -6.660 -18.919 -13.372 1.00 76.62 100 ASP A O 1
ATOM 784 N N . GLY A 1 101 ? -5.692 -17.024 -14.078 1.00 79.62 101 GLY A N 1
ATOM 785 C CA . GLY A 1 101 ? -6.618 -16.761 -15.177 1.00 79.62 101 GLY A CA 1
ATOM 786 C C . GLY A 1 101 ? -7.888 -16.019 -14.751 1.00 79.62 101 GLY A C 1
ATOM 787 O O . GLY A 1 101 ? -8.820 -15.902 -15.550 1.00 79.62 101 GLY A O 1
ATOM 788 N N . GLU A 1 102 ? -7.947 -15.507 -13.520 1.00 85.81 102 GLU A N 1
ATOM 789 C CA . GLU A 1 102 ? -9.117 -14.830 -12.970 1.00 85.81 102 GLU A CA 1
ATOM 790 C C . GLU A 1 102 ? -9.047 -13.317 -13.185 1.00 85.81 102 GLU A C 1
ATOM 792 O O . GLU A 1 102 ? -8.002 -12.679 -13.058 1.00 85.81 102 GLU A O 1
ATOM 797 N N . ASN A 1 103 ? -10.194 -12.706 -13.490 1.00 86.19 103 ASN A N 1
ATOM 798 C CA . ASN A 1 103 ? -10.270 -11.258 -13.670 1.00 86.19 103 ASN A CA 1
ATOM 799 C C . ASN A 1 103 ? -10.370 -10.549 -12.315 1.00 86.19 103 ASN A C 1
ATOM 801 O O . ASN A 1 103 ? -11.422 -10.540 -11.669 1.00 86.19 103 ASN A O 1
ATOM 805 N N . VAL A 1 104 ? -9.289 -9.886 -11.921 1.00 87.94 104 VAL A N 1
ATOM 806 C CA . VAL A 1 104 ? -9.189 -9.059 -10.717 1.00 87.94 104 VAL A CA 1
ATOM 807 C C . VAL A 1 104 ? -9.257 -7.573 -11.064 1.00 87.94 104 VAL A C 1
ATOM 809 O O . VAL A 1 104 ? -9.012 -7.164 -12.196 1.00 87.94 104 VAL A O 1
ATOM 812 N N . ILE A 1 105 ? -9.620 -6.738 -10.089 1.00 89.19 105 ILE A N 1
ATOM 813 C CA . ILE A 1 105 ? -9.584 -5.280 -10.258 1.00 89.19 105 ILE A CA 1
ATOM 814 C C . ILE A 1 105 ? -8.262 -4.767 -9.696 1.00 89.19 105 ILE A C 1
ATOM 816 O O . ILE A 1 105 ? -7.943 -5.016 -8.535 1.00 89.19 105 ILE A O 1
ATOM 820 N N . ALA A 1 106 ? -7.544 -4.009 -10.512 1.00 89.62 106 ALA A N 1
ATOM 821 C CA . ALA A 1 106 ? -6.367 -3.254 -10.121 1.00 89.62 106 ALA A CA 1
ATOM 822 C C . ALA A 1 106 ? -6.736 -1.778 -9.945 1.00 89.62 106 ALA A C 1
ATOM 824 O O . ALA A 1 106 ? -7.487 -1.216 -10.753 1.00 89.62 106 ALA A O 1
ATOM 825 N N . TYR A 1 107 ? -6.200 -1.136 -8.905 1.00 95.56 107 TYR A N 1
ATOM 826 C CA . TYR A 1 107 ? -6.331 0.307 -8.710 1.00 95.56 107 TYR A CA 1
ATOM 827 C C . TYR A 1 107 ? -4.951 0.963 -8.702 1.00 95.56 107 TYR A C 1
ATOM 829 O O . TYR A 1 107 ? -4.226 0.908 -7.712 1.00 95.56 107 TYR A O 1
ATOM 837 N N . SER A 1 108 ? -4.594 1.576 -9.826 1.00 94.94 108 SER A N 1
ATOM 838 C CA . SER A 1 108 ? -3.339 2.301 -9.996 1.00 94.94 108 SER A CA 1
ATOM 839 C C . SER A 1 108 ? -3.475 3.749 -9.542 1.00 94.94 108 SER A C 1
ATOM 841 O O . SER A 1 108 ? -4.457 4.416 -9.880 1.00 94.94 108 SER A O 1
ATOM 843 N N . ILE A 1 109 ? -2.461 4.236 -8.830 1.00 96.12 109 ILE A N 1
ATOM 844 C CA . ILE A 1 109 ? -2.338 5.612 -8.351 1.00 96.12 109 ILE A CA 1
ATOM 845 C C . ILE A 1 109 ? -0.933 6.164 -8.634 1.00 96.12 109 ILE A C 1
ATOM 847 O O . ILE A 1 109 ? 0.057 5.432 -8.574 1.00 96.12 109 ILE A O 1
ATOM 851 N N . GLY A 1 110 ? -0.853 7.467 -8.889 1.00 93.62 110 GLY A N 1
ATOM 852 C CA . GLY A 1 110 ? 0.393 8.213 -9.030 1.00 93.62 110 GLY A CA 1
ATOM 853 C C . GLY A 1 110 ? 1.014 8.131 -10.424 1.00 93.62 110 GLY A C 1
ATOM 854 O O . GLY A 1 110 ? 0.587 7.377 -11.299 1.00 93.62 110 GLY A O 1
ATOM 855 N N . ASN A 1 111 ? 2.037 8.954 -10.627 1.00 90.00 111 ASN A N 1
ATOM 856 C CA . ASN A 1 111 ? 2.888 8.974 -11.810 1.00 90.00 111 ASN A CA 1
ATOM 857 C C . ASN A 1 111 ? 4.300 9.462 -11.443 1.00 90.00 111 ASN A C 1
ATOM 859 O O . ASN A 1 111 ? 4.626 9.680 -10.273 1.00 90.00 111 ASN A O 1
ATOM 863 N N . TRP A 1 112 ? 5.134 9.666 -12.460 1.00 89.69 112 TRP A N 1
ATOM 864 C CA . TRP A 1 112 ? 6.504 10.161 -12.315 1.00 89.69 112 TRP A CA 1
ATOM 865 C C . TRP A 1 112 ? 6.623 11.697 -12.307 1.00 89.69 112 TRP A C 1
ATOM 867 O O . TRP A 1 112 ? 7.720 12.213 -12.141 1.00 89.69 112 TRP A O 1
ATOM 877 N N . ASN A 1 113 ? 5.522 12.444 -12.445 1.00 91.38 113 ASN A N 1
ATOM 878 C CA . ASN A 1 113 ? 5.526 13.907 -12.602 1.00 91.38 113 ASN A CA 1
ATOM 879 C C . ASN A 1 113 ? 5.307 14.663 -11.286 1.00 91.38 113 ASN A C 1
ATOM 881 O O . ASN A 1 113 ? 4.896 15.817 -11.305 1.00 91.38 113 ASN A O 1
ATOM 885 N N . TRP A 1 114 ? 5.569 14.022 -10.143 1.00 91.19 114 TRP A N 1
ATOM 886 C CA . TRP A 1 114 ? 5.320 14.607 -8.819 1.00 91.19 114 TRP A CA 1
ATOM 887 C C . TRP A 1 114 ? 3.854 14.997 -8.568 1.00 91.19 114 TRP A C 1
ATOM 889 O O . TRP A 1 114 ? 3.570 15.809 -7.692 1.00 91.19 114 TRP A O 1
ATOM 899 N N . ASP A 1 115 ? 2.909 14.372 -9.274 1.00 93.06 115 ASP A N 1
ATOM 900 C CA . ASP A 1 115 ? 1.489 14.601 -9.029 1.00 93.06 115 ASP A CA 1
ATOM 901 C C . ASP A 1 115 ? 1.051 13.893 -7.747 1.00 93.06 115 ASP A C 1
ATOM 903 O O . ASP A 1 115 ? 0.970 12.660 -7.686 1.00 93.06 115 ASP A O 1
ATOM 907 N N . TRP A 1 116 ? 0.764 14.683 -6.712 1.00 96.31 116 TRP A N 1
ATOM 908 C CA . TRP A 1 116 ? 0.250 14.179 -5.444 1.00 96.31 116 TRP A CA 1
ATOM 909 C C . TRP A 1 116 ? -1.107 13.511 -5.652 1.00 96.31 116 TRP A C 1
ATOM 911 O O . TRP A 1 116 ? -2.093 14.182 -5.920 1.00 96.31 116 TRP A O 1
ATOM 921 N N . THR A 1 117 ? -1.168 12.189 -5.517 1.00 96.62 117 THR A N 1
ATOM 922 C CA . THR A 1 117 ? -2.366 11.397 -5.809 1.00 96.62 117 THR A CA 1
ATOM 923 C C . THR A 1 117 ? -2.857 10.699 -4.550 1.00 96.62 117 THR A C 1
ATOM 925 O O . THR A 1 117 ? -2.062 10.084 -3.836 1.00 96.62 117 THR A O 1
ATOM 928 N N . GLN A 1 118 ? -4.172 10.744 -4.307 1.00 97.31 118 GLN A N 1
ATOM 929 C CA . GLN A 1 118 ? -4.794 10.059 -3.174 1.00 97.31 118 GLN A CA 1
ATOM 930 C C . GLN A 1 118 ? -6.079 9.329 -3.553 1.00 97.31 118 GLN A C 1
ATOM 932 O O . GLN A 1 118 ? -6.949 9.866 -4.252 1.00 97.31 118 GLN A O 1
ATOM 937 N N . ILE A 1 119 ? -6.238 8.133 -2.991 1.00 98.00 119 ILE A N 1
ATOM 938 C CA . ILE A 1 119 ? -7.518 7.426 -2.950 1.00 98.00 119 ILE A CA 1
ATOM 939 C C . ILE A 1 119 ? -7.903 7.155 -1.501 1.00 98.00 119 ILE A C 1
ATOM 941 O O . ILE A 1 119 ? -7.051 6.823 -0.677 1.00 98.00 119 ILE A O 1
ATOM 945 N N . CYS A 1 120 ? -9.190 7.270 -1.194 1.00 97.75 120 CYS A N 1
ATOM 946 C CA . CYS A 1 120 ? -9.689 7.117 0.163 1.00 97.75 120 CYS A CA 1
ATOM 947 C C . CYS A 1 120 ? -10.955 6.261 0.245 1.00 97.75 120 CYS A C 1
ATOM 949 O O . CYS A 1 120 ? -11.712 6.117 -0.724 1.00 97.75 120 CYS A O 1
ATOM 951 N N . CYS A 1 121 ? -11.168 5.679 1.423 1.00 97.75 121 CYS A N 1
ATOM 952 C CA . CYS A 1 121 ? -12.367 4.941 1.790 1.00 97.75 121 CYS A CA 1
ATOM 953 C C . CYS A 1 121 ? -12.721 5.236 3.250 1.00 97.75 121 CYS A C 1
ATOM 955 O O . CYS A 1 121 ? -11.856 5.156 4.121 1.00 97.75 121 CYS A O 1
ATOM 957 N N . ASP A 1 122 ? -13.991 5.540 3.507 1.00 97.62 122 ASP A N 1
ATOM 958 C CA . ASP A 1 122 ? -14.504 5.741 4.860 1.00 97.62 122 ASP A CA 1
ATOM 959 C C . ASP A 1 122 ? -15.081 4.415 5.375 1.00 97.62 122 ASP A C 1
ATOM 961 O O . ASP A 1 122 ? -15.825 3.726 4.669 1.00 97.62 122 ASP A O 1
ATOM 965 N N . LYS A 1 123 ? -14.729 4.039 6.603 1.00 96.31 123 LYS A N 1
ATOM 966 C CA . LYS A 1 123 ? -15.145 2.801 7.260 1.00 96.31 123 LYS A CA 1
ATOM 967 C C . LYS A 1 123 ? -15.727 3.122 8.627 1.00 96.31 123 LYS A C 1
ATOM 969 O O . LYS A 1 123 ? -15.127 3.857 9.404 1.00 96.31 123 LYS A O 1
ATOM 974 N N . LYS A 1 124 ? -16.866 2.502 8.931 1.00 97.19 124 LYS A N 1
ATOM 975 C CA . LYS A 1 124 ? -17.428 2.471 10.278 1.00 97.19 124 LYS A CA 1
ATOM 976 C C . LYS A 1 124 ? -17.082 1.142 10.937 1.00 97.19 124 LYS A C 1
ATOM 978 O O . LYS A 1 124 ? -17.417 0.088 10.399 1.00 97.19 124 LYS A O 1
ATOM 983 N N . LEU A 1 125 ? -16.390 1.199 12.064 1.00 96.62 125 LEU A N 1
ATOM 984 C CA . LEU A 1 125 ? -15.791 0.070 12.763 1.00 96.62 125 LEU A CA 1
ATOM 985 C C . LEU A 1 125 ? -16.283 0.010 14.209 1.00 96.62 125 LEU A C 1
ATOM 987 O O . LEU A 1 125 ? -16.674 1.011 14.799 1.00 96.62 125 LEU A O 1
ATOM 991 N N . GLU A 1 126 ? -16.236 -1.179 14.799 1.00 95.69 126 GLU A N 1
ATOM 992 C CA . GLU A 1 126 ? -16.579 -1.354 16.212 1.00 95.69 126 GLU A CA 1
ATOM 993 C C . GLU A 1 126 ? -15.528 -0.724 17.126 1.00 95.69 126 GLU A C 1
ATOM 995 O O . GLU A 1 126 ? -14.327 -0.955 16.953 1.00 95.69 126 GLU A O 1
ATOM 1000 N N . LYS A 1 127 ? -15.983 0.004 18.149 1.00 93.19 127 LYS A N 1
ATOM 1001 C CA . LYS A 1 127 ? -15.129 0.549 19.211 1.00 93.19 127 LYS A CA 1
ATOM 1002 C C . LYS A 1 127 ? -14.341 -0.544 19.935 1.00 93.19 127 LYS A C 1
ATOM 1004 O O . LYS A 1 127 ? -14.754 -1.699 20.027 1.00 93.19 127 LYS A O 1
ATOM 1009 N N . ASN A 1 128 ? -13.214 -0.146 20.509 1.00 90.94 128 ASN A N 1
ATOM 1010 C CA . ASN A 1 128 ? -12.334 -0.910 21.390 1.00 90.94 128 ASN A CA 1
ATOM 1011 C C . ASN A 1 128 ? -11.876 -2.256 20.817 1.00 90.94 128 ASN A C 1
ATOM 1013 O O . ASN A 1 128 ? -11.526 -3.165 21.574 1.00 90.94 128 ASN A O 1
ATOM 1017 N N . THR A 1 129 ? -11.834 -2.352 19.493 1.00 91.38 129 THR A N 1
ATOM 1018 C CA . THR A 1 129 ? -11.582 -3.579 18.746 1.00 91.38 129 THR A CA 1
ATOM 1019 C C . THR A 1 129 ? -10.241 -3.482 18.030 1.00 91.38 129 THR A C 1
ATOM 1021 O O . THR A 1 129 ? -9.895 -2.443 17.464 1.00 91.38 129 THR A O 1
ATOM 1024 N N . ASP A 1 130 ? -9.475 -4.568 18.084 1.00 94.00 130 ASP A N 1
ATOM 1025 C CA . ASP A 1 130 ? -8.239 -4.713 17.322 1.00 94.00 130 ASP A CA 1
ATOM 1026 C C . ASP A 1 130 ? -8.580 -5.172 15.899 1.00 94.00 130 ASP A C 1
ATOM 1028 O O . ASP A 1 130 ? -9.334 -6.133 15.713 1.00 94.00 130 ASP A O 1
ATOM 1032 N N . TYR A 1 131 ? -8.024 -4.488 14.903 1.00 95.38 131 TYR A N 1
ATOM 1033 C CA . TYR A 1 131 ? -8.184 -4.792 13.486 1.00 95.38 131 TYR A CA 1
ATOM 1034 C C . TYR A 1 131 ? -6.831 -4.967 12.803 1.00 95.38 131 TYR A C 1
ATOM 1036 O O . TYR A 1 131 ? -5.812 -4.428 13.239 1.00 95.38 131 TYR A O 1
ATOM 1044 N N . VAL A 1 132 ? -6.847 -5.689 11.687 1.00 96.69 132 VAL A N 1
ATOM 1045 C CA . VAL A 1 132 ? -5.735 -5.764 10.740 1.00 96.69 132 VAL A CA 1
ATOM 1046 C C . VAL A 1 132 ? -6.261 -5.386 9.365 1.00 96.69 132 VAL A C 1
ATOM 1048 O O . VAL A 1 132 ? -7.141 -6.065 8.839 1.00 96.69 132 VAL A O 1
ATOM 1051 N N . PHE A 1 133 ? -5.729 -4.314 8.778 1.00 98.12 133 PHE A N 1
ATOM 1052 C CA . PHE A 1 133 ? -6.023 -3.957 7.392 1.00 98.12 133 PHE A CA 1
ATOM 1053 C C . PHE A 1 133 ? -4.979 -4.559 6.453 1.00 98.12 133 PHE A C 1
ATOM 1055 O O . PHE A 1 133 ? -3.782 -4.356 6.660 1.00 98.12 133 PHE A O 1
ATOM 1062 N N . ARG A 1 134 ? -5.417 -5.298 5.431 1.00 98.31 134 ARG A N 1
ATOM 1063 C CA . ARG A 1 134 ? -4.528 -5.993 4.497 1.00 98.31 134 ARG A CA 1
ATOM 1064 C C . ARG A 1 134 ? -4.692 -5.490 3.078 1.00 98.31 134 ARG A C 1
ATOM 1066 O O . ARG A 1 134 ? -5.810 -5.317 2.598 1.00 98.31 134 ARG A O 1
ATOM 1073 N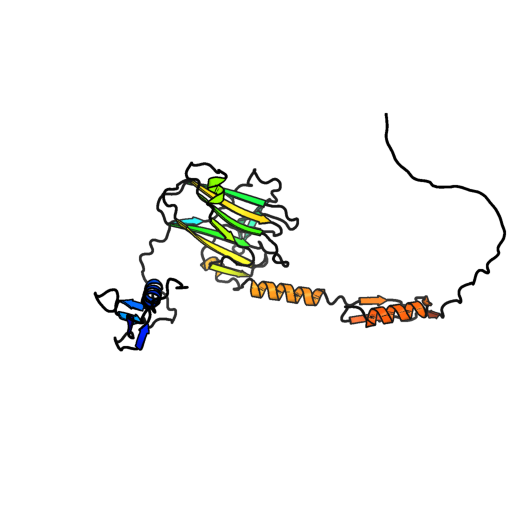 N . PHE A 1 135 ? -3.577 -5.311 2.385 1.00 98.12 135 PHE A N 1
ATOM 1074 C CA . PHE A 1 135 ? -3.565 -4.900 0.984 1.00 98.12 135 PHE A CA 1
ATOM 1075 C C . PHE A 1 135 ? -2.300 -5.376 0.282 1.00 98.12 135 PHE A C 1
ATOM 1077 O O . PHE A 1 135 ? -1.258 -5.571 0.913 1.00 98.12 135 PHE A O 1
ATOM 1084 N N . VAL A 1 136 ? -2.397 -5.531 -1.035 1.00 97.00 136 VAL A N 1
ATOM 1085 C CA . VAL A 1 136 ? -1.256 -5.812 -1.903 1.00 97.00 136 VAL A CA 1
ATOM 1086 C C . VAL A 1 136 ? -0.941 -4.574 -2.721 1.00 97.00 136 VAL A C 1
ATOM 1088 O O . VAL A 1 136 ? -1.847 -3.946 -3.265 1.00 97.00 136 VAL A O 1
ATOM 1091 N N . ILE A 1 137 ? 0.342 -4.243 -2.820 1.00 96.62 137 ILE A N 1
ATOM 1092 C CA . ILE A 1 137 ? 0.850 -3.160 -3.659 1.00 96.62 137 ILE A CA 1
ATOM 1093 C C . ILE A 1 137 ? 1.986 -3.680 -4.543 1.00 96.62 137 ILE A C 1
ATOM 1095 O O . ILE A 1 137 ? 2.912 -4.340 -4.063 1.00 96.62 137 ILE A O 1
ATOM 1099 N N . VAL A 1 138 ? 1.914 -3.367 -5.832 1.00 93.19 138 VAL A N 1
ATOM 1100 C CA . VAL A 1 138 ? 2.982 -3.560 -6.818 1.00 93.19 138 VAL A CA 1
ATOM 1101 C C . VAL A 1 138 ? 3.476 -2.178 -7.244 1.00 93.19 138 VAL A C 1
ATOM 1103 O O . VAL A 1 138 ? 2.683 -1.250 -7.407 1.00 93.19 138 VAL A O 1
ATOM 1106 N N . GLY A 1 139 ? 4.791 -2.001 -7.366 1.00 89.38 139 GLY A N 1
ATOM 1107 C CA . GLY A 1 139 ? 5.380 -0.674 -7.588 1.00 89.38 139 GLY A CA 1
ATOM 1108 C C . GLY A 1 139 ? 5.334 0.190 -6.324 1.00 89.38 139 GLY A C 1
ATOM 1109 O O . GLY A 1 139 ? 5.455 -0.333 -5.217 1.00 89.38 139 GLY A O 1
ATOM 1110 N N . GLY A 1 140 ? 5.176 1.507 -6.459 1.00 89.38 140 GLY A N 1
ATOM 1111 C CA . GLY A 1 140 ? 5.155 2.461 -5.341 1.00 89.38 140 GLY A CA 1
ATOM 1112 C C . GLY A 1 140 ? 6.541 2.785 -4.779 1.00 89.38 140 GLY A C 1
ATOM 1113 O O . GLY A 1 140 ? 6.688 3.035 -3.586 1.00 89.38 140 GLY A O 1
ATOM 1114 N N . TYR A 1 141 ? 7.562 2.717 -5.625 1.00 88.44 141 TYR A N 1
ATOM 1115 C CA . TYR A 1 141 ? 8.940 3.109 -5.343 1.00 88.44 141 TYR A CA 1
ATOM 1116 C C . TYR A 1 141 ? 9.560 3.688 -6.617 1.00 88.44 141 TYR A C 1
ATOM 1118 O O . TYR A 1 141 ? 9.061 3.445 -7.717 1.00 88.44 141 TYR A O 1
ATOM 1126 N N . CYS A 1 142 ? 10.648 4.444 -6.479 1.00 84.94 142 CYS A N 1
ATOM 1127 C CA . CYS A 1 142 ? 11.415 4.936 -7.618 1.00 84.94 142 CYS A CA 1
ATOM 1128 C C . CYS A 1 142 ? 12.915 4.688 -7.423 1.00 84.94 142 CYS A C 1
ATOM 1130 O O . CYS A 1 142 ? 13.401 4.506 -6.305 1.00 84.94 142 CYS A O 1
ATOM 1132 N N . ASN A 1 143 ? 13.666 4.718 -8.521 1.00 80.69 143 ASN A N 1
ATOM 1133 C CA . ASN A 1 143 ? 15.107 4.442 -8.508 1.00 80.69 143 ASN A CA 1
ATOM 1134 C C . ASN A 1 143 ? 15.893 5.527 -7.755 1.00 80.69 143 ASN A C 1
ATOM 1136 O O . ASN A 1 143 ? 16.925 5.252 -7.145 1.00 80.69 143 ASN A O 1
ATOM 1140 N N . THR A 1 144 ? 15.384 6.761 -7.758 1.00 82.44 144 THR A N 1
ATOM 1141 C CA . THR A 1 144 ? 15.977 7.915 -7.069 1.00 82.44 144 THR A CA 1
ATOM 1142 C C . THR A 1 144 ? 15.632 7.979 -5.583 1.00 82.44 144 THR A C 1
ATOM 1144 O O . THR A 1 144 ? 16.165 8.838 -4.882 1.00 82.44 144 THR A O 1
ATOM 1147 N N . CYS A 1 145 ? 14.797 7.062 -5.079 1.00 84.06 145 CYS A N 1
ATOM 1148 C CA . CYS A 1 145 ? 14.457 6.930 -3.661 1.00 84.06 145 CYS A CA 1
ATOM 1149 C C . CYS A 1 145 ? 13.851 8.201 -3.022 1.00 84.06 145 CYS A C 1
ATOM 1151 O O . CYS A 1 145 ? 13.958 8.391 -1.806 1.00 84.06 145 CYS A O 1
ATOM 1153 N N . ASN A 1 146 ? 13.257 9.081 -3.829 1.00 89.06 146 ASN A N 1
ATOM 1154 C CA . ASN A 1 146 ? 12.662 10.362 -3.434 1.00 89.06 146 ASN A CA 1
ATOM 1155 C C . ASN A 1 146 ? 11.138 10.402 -3.647 1.00 89.06 146 ASN A C 1
ATOM 1157 O O . ASN A 1 146 ? 10.534 11.471 -3.617 1.00 89.06 146 ASN A O 1
ATOM 1161 N N . GLU A 1 147 ? 10.522 9.244 -3.859 1.00 93.31 147 GLU A N 1
ATOM 1162 C CA . GLU A 1 147 ? 9.081 9.092 -3.980 1.00 93.31 147 GLU A CA 1
ATOM 1163 C C . GLU A 1 147 ? 8.341 9.327 -2.657 1.00 93.31 147 GLU A C 1
ATOM 1165 O O . GLU A 1 147 ? 8.900 9.242 -1.561 1.00 93.31 147 GLU A O 1
ATOM 1170 N N . THR A 1 148 ? 7.031 9.530 -2.760 1.00 95.94 148 THR A N 1
ATOM 1171 C CA . THR A 1 148 ? 6.101 9.324 -1.650 1.00 95.94 148 THR A CA 1
ATOM 1172 C C . THR A 1 148 ? 5.241 8.109 -1.961 1.00 95.94 148 THR A C 1
ATOM 1174 O O . THR A 1 148 ? 4.565 8.073 -2.984 1.00 95.94 148 THR A O 1
ATOM 1177 N N . SER A 1 149 ? 5.245 7.125 -1.064 1.00 97.00 149 SER A N 1
ATOM 1178 C CA . SER A 1 149 ? 4.303 6.006 -1.067 1.00 97.00 149 SER A CA 1
ATOM 1179 C C . SER A 1 149 ? 3.892 5.742 0.372 1.00 97.00 149 SER A C 1
ATOM 1181 O O . SER A 1 149 ? 4.732 5.393 1.203 1.00 97.00 149 SER A O 1
ATOM 1183 N N . ARG A 1 150 ? 2.626 5.999 0.705 1.00 97.75 150 ARG A N 1
ATOM 1184 C CA . ARG A 1 150 ? 2.136 5.933 2.086 1.00 97.75 150 ARG A CA 1
ATOM 1185 C C . ARG A 1 150 ? 0.751 5.320 2.152 1.00 97.75 150 ARG A C 1
ATOM 1187 O O . ARG A 1 150 ? -0.051 5.460 1.229 1.00 97.75 150 ARG A O 1
ATOM 1194 N N . PHE A 1 151 ? 0.482 4.693 3.285 1.00 98.56 151 PHE A N 1
ATOM 1195 C CA . PHE A 1 151 ? -0.864 4.376 3.722 1.00 98.56 151 PHE A CA 1
ATOM 1196 C C . PHE A 1 151 ? -1.139 5.112 5.029 1.00 98.56 151 PHE A C 1
ATOM 1198 O O . PHE A 1 151 ? -0.273 5.158 5.903 1.00 98.56 151 PHE A O 1
ATOM 1205 N N . GLU A 1 152 ? -2.322 5.694 5.163 1.00 98.44 152 GLU A N 1
ATOM 1206 C CA . GLU A 1 152 ? -2.727 6.426 6.356 1.00 98.44 152 GLU A CA 1
ATOM 1207 C C . GLU A 1 152 ? -4.069 5.915 6.883 1.00 98.44 152 GLU A C 1
ATOM 1209 O O . GLU A 1 152 ? -4.988 5.609 6.117 1.00 98.44 152 GLU A O 1
ATOM 1214 N N . ILE A 1 153 ? -4.177 5.834 8.210 1.00 98.19 153 ILE A N 1
ATOM 1215 C CA . ILE A 1 153 ? -5.429 5.578 8.925 1.00 98.19 153 ILE A CA 1
ATOM 1216 C C . ILE A 1 153 ? -5.754 6.828 9.731 1.00 98.19 153 ILE A C 1
ATOM 1218 O O . ILE A 1 153 ? -5.014 7.187 10.645 1.00 98.19 153 ILE A O 1
ATOM 1222 N N . VAL A 1 154 ? -6.869 7.468 9.400 1.00 97.81 154 VAL A N 1
ATOM 1223 C CA . VAL A 1 154 ? -7.329 8.700 10.037 1.00 97.81 154 VAL A CA 1
ATOM 1224 C C . VAL A 1 154 ? -8.539 8.382 10.922 1.00 97.81 154 VAL A C 1
ATOM 1226 O O . VAL A 1 154 ? -9.601 8.064 10.378 1.00 97.81 154 VAL A O 1
ATOM 1229 N N . PRO A 1 155 ? -8.416 8.409 12.260 1.00 96.56 155 PRO A N 1
ATOM 1230 C CA . PRO A 1 155 ? -9.579 8.351 13.141 1.00 96.56 155 PRO A CA 1
ATOM 1231 C C . PRO A 1 155 ? -10.391 9.647 13.014 1.00 96.56 155 PRO A C 1
ATOM 1233 O O . PRO A 1 155 ? -9.826 10.734 13.012 1.00 96.56 155 PRO A O 1
ATOM 1236 N N . MET A 1 156 ? -11.718 9.547 12.936 1.00 95.94 156 MET A N 1
ATOM 1237 C CA . MET A 1 156 ? -12.638 10.687 12.845 1.00 95.94 156 MET A CA 1
ATOM 1238 C C . MET A 1 156 ? -13.621 10.649 14.028 1.00 95.94 156 MET A C 1
ATOM 1240 O O . MET A 1 156 ? -14.753 10.193 13.866 1.00 95.94 156 MET A O 1
ATOM 1244 N N . PRO A 1 157 ? -13.219 11.088 15.240 1.00 90.44 157 PRO A N 1
ATOM 1245 C CA . PRO A 1 157 ? -14.050 10.992 16.448 1.00 90.44 157 PRO A CA 1
ATOM 1246 C C . PRO A 1 157 ? -15.425 11.660 16.317 1.00 90.44 157 PRO A C 1
ATOM 1248 O O . PRO A 1 157 ? -16.409 11.137 16.834 1.00 90.44 157 PRO A O 1
ATOM 1251 N N . ASP A 1 158 ? -15.495 12.763 15.569 1.00 89.75 158 ASP A N 1
ATOM 1252 C CA . ASP A 1 158 ? -16.724 13.526 15.324 1.00 89.75 158 ASP A CA 1
ATOM 1253 C C . ASP A 1 158 ? -17.461 13.089 14.041 1.00 89.75 158 ASP A C 1
ATOM 1255 O O . ASP A 1 158 ? -18.381 13.762 13.574 1.00 89.75 158 ASP A O 1
ATOM 1259 N N . GLY A 1 159 ? -17.042 11.977 13.426 1.00 90.25 159 GLY A N 1
ATOM 1260 C CA . GLY A 1 159 ? -17.638 11.433 12.203 1.00 90.25 159 GLY A CA 1
ATOM 1261 C C . GLY A 1 159 ? -17.323 12.222 10.926 1.00 90.25 159 GLY A C 1
ATOM 1262 O O . GLY A 1 159 ? -17.906 11.943 9.878 1.00 90.25 159 GLY A O 1
ATOM 1263 N N . SER A 1 160 ? -16.420 13.205 10.985 1.00 91.31 160 SER A N 1
ATOM 1264 C CA . SER A 1 160 ? -15.987 13.990 9.826 1.00 91.31 160 SER A CA 1
ATOM 1265 C C . SER A 1 160 ? -14.467 14.140 9.769 1.00 91.31 160 SER A C 1
ATOM 1267 O O . SER A 1 160 ? -13.787 14.077 10.793 1.00 91.31 160 SER A O 1
ATOM 1269 N N . LEU A 1 161 ? -13.933 14.312 8.554 1.00 91.75 161 LEU A N 1
ATOM 1270 C CA . LEU A 1 161 ? -12.516 14.591 8.343 1.00 91.75 161 LEU A CA 1
ATOM 1271 C C . LEU A 1 161 ? -12.266 16.082 8.599 1.00 91.75 161 LEU A C 1
ATOM 1273 O O . LEU A 1 161 ? -12.567 16.905 7.734 1.00 91.75 161 LEU A O 1
ATOM 1277 N N . THR A 1 162 ? -11.742 16.407 9.778 1.00 91.88 162 THR A N 1
ATOM 1278 C CA . THR A 1 162 ? -11.247 17.747 10.125 1.00 91.88 162 THR A CA 1
ATOM 1279 C C . THR A 1 162 ? -9.721 17.792 10.055 1.00 91.88 162 THR A C 1
ATOM 1281 O O . THR A 1 162 ? -9.069 16.745 9.978 1.00 91.88 162 THR A O 1
ATOM 1284 N N . ASP A 1 163 ? -9.148 18.994 10.097 1.00 90.38 163 ASP A N 1
ATOM 1285 C CA . ASP A 1 163 ? -7.693 19.167 10.129 1.00 90.38 163 ASP A CA 1
ATOM 1286 C C . ASP A 1 163 ? -7.096 18.516 11.387 1.00 90.38 163 ASP A C 1
ATOM 1288 O O . ASP A 1 163 ? -6.105 17.798 11.292 1.00 90.38 163 ASP A O 1
ATOM 1292 N N . GLU A 1 164 ? -7.753 18.655 12.543 1.00 89.88 164 GLU A N 1
ATOM 1293 C CA . GLU A 1 164 ? -7.326 18.028 13.800 1.00 89.88 164 GLU A CA 1
ATOM 1294 C C . GLU A 1 164 ? -7.357 16.496 13.708 1.00 89.88 164 GLU A C 1
ATOM 1296 O O . GLU A 1 164 ? -6.397 15.827 14.088 1.00 89.88 164 GLU A O 1
ATOM 1301 N N . ALA A 1 165 ? -8.428 15.926 13.141 1.00 90.44 165 ALA A N 1
ATOM 1302 C CA . ALA A 1 165 ? -8.518 14.484 12.913 1.00 90.44 165 ALA A CA 1
ATOM 1303 C C . ALA A 1 165 ? -7.385 13.990 11.997 1.00 90.44 165 ALA A C 1
ATOM 1305 O O . ALA A 1 165 ? -6.811 12.921 12.214 1.00 90.44 165 ALA A O 1
ATOM 1306 N N . TYR A 1 166 ? -7.039 14.781 10.979 1.00 90.88 166 TYR A N 1
ATOM 1307 C CA . TYR A 1 166 ? -5.953 14.467 10.061 1.00 90.88 166 TYR A CA 1
ATOM 1308 C C . TYR A 1 166 ? -4.563 14.605 10.704 1.00 90.88 166 TYR A C 1
ATOM 1310 O O . TYR A 1 166 ? -3.650 13.856 10.347 1.00 90.88 166 TYR A O 1
ATOM 1318 N N . GLU A 1 167 ? -4.368 15.511 11.662 1.00 92.50 167 GLU A N 1
ATOM 1319 C CA . GLU A 1 167 ? -3.127 15.600 12.446 1.00 92.50 167 GLU A CA 1
ATOM 1320 C C . GLU A 1 167 ? -2.888 14.346 13.303 1.00 92.50 167 GLU A C 1
ATOM 1322 O O . GLU A 1 167 ? -1.745 13.896 13.414 1.00 92.50 167 GLU A O 1
ATOM 1327 N N . ASP A 1 168 ? -3.956 13.718 13.802 1.00 91.12 168 ASP A N 1
ATOM 1328 C CA . ASP A 1 168 ? -3.911 12.494 14.617 1.00 91.12 168 ASP A CA 1
ATOM 1329 C C . ASP A 1 168 ? -3.796 11.187 13.802 1.00 91.12 168 ASP A C 1
ATOM 1331 O O . ASP A 1 168 ? -3.864 10.079 14.349 1.00 91.12 168 ASP A O 1
ATOM 1335 N N . ARG A 1 169 ? -3.601 11.279 12.482 1.00 95.62 169 ARG A N 1
ATOM 1336 C CA . ARG A 1 169 ? -3.508 10.106 11.604 1.00 95.62 169 ARG A CA 1
ATOM 1337 C C . ARG A 1 169 ? -2.294 9.225 11.902 1.00 95.62 169 ARG A C 1
ATOM 1339 O O . ARG A 1 169 ? -1.181 9.685 12.163 1.00 95.62 169 ARG A O 1
ATOM 1346 N N . TYR A 1 170 ? -2.465 7.925 11.701 1.00 95.38 170 TYR A N 1
ATOM 1347 C CA . TYR A 1 170 ? -1.355 6.978 11.666 1.00 95.38 170 TYR A CA 1
ATOM 1348 C C . TYR A 1 170 ? -0.799 6.887 10.250 1.00 95.38 170 TYR A C 1
ATOM 1350 O O . TYR A 1 170 ? -1.493 6.437 9.344 1.00 95.38 170 TYR A O 1
ATOM 1358 N N . THR A 1 171 ? 0.456 7.302 10.063 1.00 97.31 171 THR A N 1
ATOM 1359 C CA . THR A 1 171 ? 1.145 7.250 8.766 1.00 97.31 171 THR A CA 1
ATOM 1360 C C . THR A 1 171 ? 2.085 6.052 8.692 1.00 97.31 171 THR A C 1
ATOM 1362 O O . THR A 1 171 ? 2.984 5.902 9.521 1.00 97.31 171 THR A O 1
ATOM 1365 N N . TYR A 1 172 ? 1.921 5.238 7.654 1.00 97.75 172 TYR A N 1
ATOM 1366 C CA . TYR A 1 172 ? 2.759 4.084 7.352 1.00 97.75 172 TYR A CA 1
ATOM 1367 C C . TYR A 1 172 ? 3.533 4.357 6.060 1.00 97.75 172 TYR A C 1
ATOM 1369 O O . TYR A 1 172 ? 2.955 4.443 4.976 1.00 97.75 172 TYR A O 1
ATOM 1377 N N . ASP A 1 173 ? 4.850 4.528 6.183 1.00 95.94 173 ASP A N 1
ATOM 1378 C CA . ASP A 1 173 ? 5.741 4.816 5.055 1.00 95.94 173 ASP A CA 1
ATOM 1379 C C . ASP A 1 173 ? 6.040 3.531 4.270 1.00 95.94 173 ASP A C 1
ATOM 1381 O O . ASP A 1 173 ? 6.799 2.674 4.721 1.00 95.94 173 ASP A O 1
ATOM 1385 N N . LEU A 1 174 ? 5.412 3.372 3.106 1.00 96.25 174 LEU A N 1
ATOM 1386 C CA . LEU A 1 174 ? 5.546 2.183 2.262 1.00 96.25 174 LEU A CA 1
ATOM 1387 C C . LEU A 1 174 ? 6.746 2.284 1.313 1.00 96.25 174 LEU A C 1
ATOM 1389 O O . LEU A 1 174 ? 7.148 1.274 0.724 1.00 96.25 174 LEU A O 1
ATOM 1393 N N . ALA A 1 175 ? 7.322 3.477 1.146 1.00 91.88 175 ALA A N 1
ATOM 1394 C CA . ALA A 1 175 ? 8.463 3.697 0.271 1.00 91.88 175 ALA A CA 1
ATOM 1395 C C . ALA A 1 175 ? 9.640 2.824 0.722 1.00 91.88 175 ALA A C 1
ATOM 1397 O O . ALA A 1 175 ? 9.946 2.737 1.914 1.00 91.88 175 ALA A O 1
ATOM 1398 N N . GLN A 1 176 ? 10.289 2.145 -0.227 1.00 87.94 176 GLN A N 1
ATOM 1399 C CA . GLN A 1 176 ? 11.507 1.352 0.015 1.00 87.94 176 GLN A CA 1
ATOM 1400 C C . GLN A 1 176 ? 11.383 0.331 1.167 1.00 87.94 176 GLN A C 1
ATOM 1402 O O . GLN A 1 176 ? 12.361 0.009 1.841 1.00 87.94 176 GLN A O 1
ATOM 1407 N N . ASN A 1 177 ? 10.170 -0.167 1.438 1.00 89.25 177 ASN A N 1
ATOM 1408 C CA . ASN A 1 177 ? 9.877 -1.054 2.571 1.00 89.25 177 ASN A CA 1
ATOM 1409 C C . ASN A 1 177 ? 10.350 -0.484 3.925 1.00 89.25 177 ASN A C 1
ATOM 1411 O O . ASN A 1 177 ? 10.900 -1.222 4.756 1.00 89.25 177 ASN A O 1
ATOM 1415 N N . ARG A 1 178 ? 10.182 0.828 4.142 1.00 88.94 178 ARG A N 1
ATOM 1416 C CA . ARG A 1 178 ? 10.442 1.485 5.435 1.00 88.94 178 ARG A CA 1
ATOM 1417 C C . ARG A 1 178 ? 9.502 0.961 6.514 1.00 88.94 178 ARG A C 1
ATOM 1419 O O . ARG A 1 178 ? 9.962 0.570 7.585 1.00 88.94 178 ARG A O 1
ATOM 1426 N N . TYR A 1 179 ? 8.220 0.841 6.195 1.00 93.25 179 TYR A N 1
ATOM 1427 C CA . TYR A 1 179 ? 7.321 -0.098 6.842 1.00 93.25 179 TYR A CA 1
ATOM 1428 C C . TYR A 1 179 ? 7.474 -1.466 6.169 1.00 93.25 179 TYR 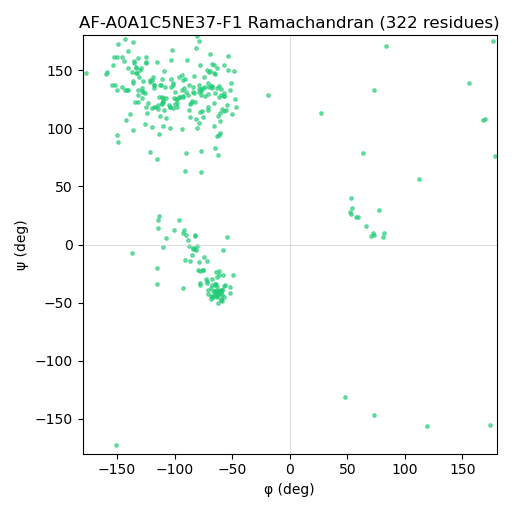A C 1
ATOM 1430 O O . TYR A 1 179 ? 7.495 -1.567 4.940 1.00 93.25 179 TYR A O 1
ATOM 1438 N N . LYS A 1 180 ? 7.647 -2.526 6.965 1.00 93.19 180 LYS A N 1
ATOM 1439 C CA . LYS A 1 180 ? 7.969 -3.854 6.433 1.00 93.19 180 LYS A CA 1
ATOM 1440 C C . LYS A 1 180 ? 6.691 -4.591 6.016 1.00 93.19 180 LYS A C 1
ATOM 1442 O O . LYS A 1 180 ? 5.811 -4.758 6.858 1.00 93.19 180 LYS A O 1
ATOM 1447 N N . PRO A 1 181 ? 6.582 -5.042 4.754 1.00 94.19 181 PRO A N 1
ATOM 1448 C CA . PRO A 1 181 ? 5.517 -5.955 4.358 1.00 94.19 181 PRO A CA 1
ATOM 1449 C C . PRO A 1 181 ? 5.707 -7.316 5.034 1.00 94.19 181 PRO A C 1
ATOM 1451 O O . PRO A 1 181 ? 6.826 -7.698 5.385 1.00 94.19 181 PRO A O 1
ATOM 1454 N N . VAL A 1 182 ? 4.613 -8.058 5.189 1.00 93.81 182 VAL A N 1
ATOM 1455 C CA . VAL A 1 182 ? 4.654 -9.435 5.705 1.00 93.81 182 VAL A CA 1
ATOM 1456 C C . VAL A 1 182 ? 5.170 -10.421 4.658 1.00 93.81 182 VAL A C 1
ATOM 1458 O O . VAL A 1 182 ? 5.640 -11.499 5.010 1.00 93.81 182 VAL A O 1
ATOM 1461 N N . LEU A 1 183 ? 5.087 -10.055 3.375 1.00 91.56 183 LEU A N 1
ATOM 1462 C CA . LEU A 1 183 ? 5.547 -10.858 2.246 1.00 91.56 183 LEU A CA 1
ATOM 1463 C C . LEU A 1 183 ? 5.962 -9.950 1.077 1.00 91.56 183 LEU A C 1
ATOM 1465 O O . LEU A 1 183 ? 5.268 -8.983 0.759 1.00 91.56 183 LEU A O 1
ATOM 1469 N N . CYS A 1 184 ? 7.088 -10.285 0.445 1.00 94.00 184 CYS A N 1
ATOM 1470 C CA . CYS A 1 184 ? 7.631 -9.635 -0.749 1.00 94.00 184 CYS A CA 1
ATOM 1471 C C . CYS A 1 184 ? 7.930 -10.692 -1.806 1.00 94.00 184 CYS A C 1
ATOM 1473 O O . CYS A 1 184 ? 8.685 -11.623 -1.532 1.00 94.00 184 CYS A O 1
ATOM 1475 N N . LYS A 1 185 ? 7.385 -10.521 -3.009 1.00 91.75 185 LYS A N 1
ATOM 1476 C CA . LYS A 1 185 ? 7.530 -11.471 -4.111 1.00 91.75 185 LYS A CA 1
ATOM 1477 C C . LYS A 1 185 ? 7.902 -10.772 -5.408 1.00 91.75 185 LYS A C 1
ATOM 1479 O O . LYS A 1 185 ? 7.506 -9.628 -5.637 1.00 91.75 185 LYS A O 1
ATOM 1484 N N . LYS A 1 186 ? 8.672 -11.456 -6.246 1.00 90.19 186 LYS A N 1
ATOM 1485 C CA . LYS A 1 186 ? 8.989 -11.013 -7.602 1.00 90.19 186 LYS A CA 1
ATOM 1486 C C . LYS A 1 186 ? 7.857 -11.422 -8.542 1.00 90.19 186 LYS A C 1
ATOM 1488 O O . LYS A 1 186 ? 7.370 -12.543 -8.460 1.00 90.19 186 LYS A O 1
ATOM 1493 N N . THR A 1 187 ? 7.445 -10.500 -9.404 1.00 86.56 187 THR A N 1
ATOM 1494 C CA . THR A 1 187 ? 6.440 -10.710 -10.456 1.00 86.56 187 THR A CA 1
ATOM 1495 C C . THR A 1 187 ? 6.880 -9.978 -11.721 1.00 86.56 187 THR A C 1
ATOM 1497 O O . THR A 1 187 ? 7.757 -9.108 -11.654 1.00 86.56 187 THR A O 1
ATOM 1500 N N . ASP A 1 188 ? 6.251 -10.274 -12.857 1.00 82.12 188 ASP A N 1
ATOM 1501 C CA . ASP A 1 188 ? 6.532 -9.594 -14.130 1.00 82.12 188 ASP A CA 1
ATOM 1502 C C . ASP A 1 188 ? 6.191 -8.090 -14.090 1.00 82.12 188 ASP A C 1
ATOM 1504 O O . ASP A 1 188 ? 6.835 -7.282 -14.758 1.00 82.12 188 ASP A O 1
ATOM 1508 N N . GLU A 1 189 ? 5.229 -7.688 -13.252 1.00 77.38 189 GLU A N 1
ATOM 1509 C CA . GLU A 1 189 ? 4.841 -6.285 -13.029 1.00 77.38 189 GLU A CA 1
ATOM 1510 C C . GLU A 1 189 ? 5.770 -5.549 -12.039 1.00 77.38 189 GLU A C 1
ATOM 1512 O O . GLU A 1 189 ? 5.637 -4.343 -11.816 1.00 77.38 189 GLU A O 1
ATOM 1517 N N . GLY A 1 190 ? 6.722 -6.264 -11.433 1.00 84.50 190 GLY A N 1
ATOM 1518 C CA . GLY A 1 190 ? 7.678 -5.752 -10.455 1.00 84.50 190 GLY A CA 1
ATOM 1519 C C . GLY A 1 190 ? 7.567 -6.441 -9.095 1.00 84.50 190 GLY A C 1
ATOM 1520 O O . GLY A 1 190 ? 7.127 -7.581 -8.965 1.00 84.50 190 GLY A O 1
ATOM 1521 N N . MET A 1 191 ? 8.015 -5.758 -8.041 1.00 90.44 191 MET A N 1
ATOM 1522 C CA . MET A 1 191 ? 7.938 -6.295 -6.680 1.00 90.44 191 MET A CA 1
ATOM 1523 C C . MET A 1 191 ? 6.520 -6.175 -6.104 1.00 90.44 191 MET A C 1
ATOM 1525 O O . MET A 1 191 ? 6.057 -5.068 -5.809 1.00 90.44 191 MET A O 1
ATOM 1529 N N . LEU A 1 192 ? 5.885 -7.325 -5.881 1.00 93.56 192 LEU A N 1
ATOM 1530 C CA . LEU A 1 192 ? 4.643 -7.479 -5.134 1.00 93.56 192 LEU A CA 1
ATOM 1531 C C . LEU A 1 192 ? 4.926 -7.445 -3.636 1.00 93.56 192 LEU A C 1
ATOM 1533 O O . LEU A 1 192 ? 5.833 -8.116 -3.140 1.00 93.56 192 LEU A O 1
ATOM 1537 N N . ARG A 1 193 ? 4.123 -6.682 -2.896 1.00 95.88 193 ARG A N 1
ATOM 1538 C CA . ARG A 1 193 ? 4.259 -6.527 -1.446 1.00 95.88 193 ARG A CA 1
ATOM 1539 C C . ARG A 1 193 ? 2.904 -6.641 -0.768 1.00 95.88 193 ARG A C 1
ATOM 1541 O O . ARG A 1 193 ? 2.001 -5.863 -1.067 1.00 95.88 193 ARG A O 1
ATOM 1548 N N . LEU A 1 194 ? 2.777 -7.583 0.162 1.00 96.75 194 LEU A N 1
ATOM 1549 C CA . LEU A 1 194 ? 1.594 -7.749 1.006 1.00 96.75 194 LEU A CA 1
ATOM 1550 C C . LEU A 1 194 ? 1.842 -7.084 2.360 1.00 96.75 194 LEU A C 1
ATOM 1552 O O . LEU A 1 194 ? 2.807 -7.407 3.055 1.00 96.75 194 LEU A O 1
ATOM 1556 N N . PHE A 1 195 ? 0.949 -6.184 2.749 1.00 97.62 195 PHE A N 1
ATOM 1557 C CA . PHE A 1 195 ? 0.998 -5.490 4.029 1.00 97.62 195 PHE A CA 1
ATOM 1558 C C . PHE A 1 195 ? -0.143 -5.939 4.935 1.00 97.62 195 PHE A C 1
ATOM 1560 O O . PHE A 1 195 ? -1.265 -6.139 4.475 1.00 97.62 195 PHE A O 1
ATOM 1567 N N . GLU A 1 196 ? 0.152 -6.045 6.229 1.00 96.69 196 GLU A N 1
ATOM 1568 C CA . GLU A 1 196 ? -0.832 -6.204 7.297 1.00 96.69 196 GLU A CA 1
ATOM 1569 C C . GLU A 1 196 ? -0.617 -5.068 8.297 1.00 96.69 196 GLU A C 1
ATOM 1571 O O . GLU A 1 196 ? 0.430 -4.988 8.937 1.00 96.69 196 GLU A O 1
ATOM 1576 N N . ILE A 1 197 ? -1.588 -4.161 8.397 1.00 96.88 197 ILE A N 1
ATOM 1577 C CA . ILE A 1 197 ? -1.519 -2.968 9.238 1.00 96.88 197 ILE A CA 1
ATOM 1578 C C . ILE A 1 197 ? -2.387 -3.186 10.479 1.00 96.88 197 ILE A C 1
ATOM 1580 O O . ILE A 1 197 ? -3.613 -3.062 10.388 1.00 96.88 197 ILE A O 1
ATOM 1584 N N . PRO A 1 198 ? -1.796 -3.527 11.639 1.00 95.38 198 PRO A N 1
ATOM 1585 C CA . PRO A 1 198 ? -2.544 -3.638 12.878 1.00 95.38 198 PRO A CA 1
ATOM 1586 C C . PRO A 1 198 ? -2.876 -2.248 13.429 1.00 95.38 198 PRO A C 1
ATOM 1588 O O . PRO A 1 198 ? -2.007 -1.376 13.522 1.00 95.38 198 PRO A O 1
ATOM 1591 N N . PHE A 1 199 ? -4.123 -2.059 13.850 1.00 92.94 199 PHE A N 1
ATOM 1592 C CA . PHE A 1 199 ? -4.570 -0.857 14.549 1.00 92.94 199 PHE A CA 1
ATOM 1593 C C . PHE A 1 199 ? -5.712 -1.187 15.516 1.00 92.94 199 PHE A C 1
ATOM 1595 O O . PHE A 1 199 ? -6.359 -2.229 15.411 1.00 92.94 199 PHE A O 1
ATOM 1602 N N . ARG A 1 200 ? -5.959 -0.299 16.480 1.00 91.38 200 ARG A N 1
ATOM 1603 C CA . ARG A 1 200 ? -7.048 -0.434 17.453 1.00 91.38 200 ARG A CA 1
ATOM 1604 C C . ARG A 1 200 ? -7.972 0.767 17.353 1.00 91.38 200 ARG A C 1
ATOM 1606 O O . ARG A 1 200 ? -7.495 1.889 17.227 1.00 91.38 200 ARG A O 1
ATOM 1613 N N . THR A 1 201 ? -9.279 0.539 17.446 1.00 90.31 201 THR A N 1
ATOM 1614 C CA . THR A 1 201 ? -10.275 1.608 17.264 1.00 90.31 201 THR A CA 1
ATOM 1615 C C . THR A 1 201 ? -10.477 2.507 18.484 1.00 90.31 201 THR A C 1
ATOM 1617 O O . THR A 1 201 ? -10.927 3.639 18.341 1.00 90.31 201 THR A O 1
ATOM 1620 N N . PHE A 1 202 ? -10.123 2.041 19.688 1.00 91.12 202 PHE A N 1
ATOM 1621 C CA . PHE A 1 202 ? -10.377 2.759 20.949 1.00 91.12 202 PHE A CA 1
ATOM 1622 C C . PHE A 1 202 ? -11.835 3.254 21.029 1.00 91.12 202 PHE A C 1
ATOM 1624 O O . PHE A 1 202 ? -12.744 2.474 20.783 1.00 91.12 202 PHE A O 1
ATOM 1631 N N . ASP A 1 203 ? -12.097 4.515 21.364 1.00 91.38 203 ASP A N 1
ATOM 1632 C CA . ASP A 1 203 ? -13.469 5.040 21.448 1.00 91.38 203 ASP A CA 1
ATOM 1633 C C . ASP A 1 203 ? -13.989 5.637 20.121 1.00 91.38 203 ASP A C 1
ATOM 1635 O O . ASP A 1 203 ? -15.061 6.239 20.086 1.00 91.38 203 ASP A O 1
ATOM 1639 N N . CYS A 1 204 ? -13.252 5.472 19.018 1.00 93.44 204 CYS A N 1
ATOM 1640 C CA . CYS A 1 204 ? -13.621 5.971 17.694 1.00 93.44 204 CYS A CA 1
ATOM 1641 C C . CYS A 1 204 ? -14.306 4.871 16.862 1.00 93.44 204 CYS A C 1
ATOM 1643 O O . CYS A 1 204 ? -13.957 3.694 16.966 1.00 93.44 204 CYS A O 1
ATOM 1645 N N . GLU A 1 205 ? -15.288 5.251 16.043 1.00 96.62 205 GLU A N 1
ATOM 1646 C CA . GLU A 1 205 ? -16.008 4.338 15.137 1.00 96.62 205 GLU A CA 1
ATOM 1647 C C . GLU A 1 205 ? -15.775 4.669 13.671 1.00 96.62 205 GLU A C 1
ATOM 1649 O O . GLU A 1 205 ? -15.746 3.763 12.844 1.00 96.62 205 GLU A O 1
ATOM 1654 N N . ASP A 1 206 ? -15.615 5.943 13.334 1.00 97.94 206 ASP A N 1
ATOM 1655 C CA . ASP A 1 206 ? -15.492 6.392 11.956 1.00 97.94 206 ASP A CA 1
ATOM 1656 C C . ASP A 1 206 ? -14.013 6.597 11.607 1.00 97.94 206 ASP A C 1
ATOM 1658 O O . ASP A 1 206 ? -13.283 7.313 12.287 1.00 97.94 206 ASP A O 1
ATOM 1662 N N . PHE A 1 207 ? -13.556 5.940 10.544 1.00 98.12 207 PHE A N 1
ATOM 1663 C CA . PHE A 1 207 ? -12.167 5.968 10.090 1.00 98.12 207 PHE A CA 1
ATOM 1664 C C . PHE A 1 207 ? -12.101 6.254 8.599 1.00 98.12 207 PHE A C 1
ATOM 1666 O O . PHE A 1 207 ? -12.920 5.753 7.830 1.00 98.12 207 PHE A O 1
ATOM 1673 N N . ARG A 1 208 ? -11.085 7.000 8.171 1.00 98.00 208 ARG A N 1
ATOM 1674 C CA . ARG A 1 208 ? -10.729 7.147 6.761 1.00 98.00 208 ARG A CA 1
ATOM 1675 C C . ARG A 1 208 ? -9.403 6.454 6.491 1.00 98.00 208 ARG A C 1
ATOM 1677 O O . ARG A 1 208 ? -8.408 6.706 7.161 1.00 98.00 208 ARG A O 1
ATOM 1684 N N . PHE A 1 209 ? -9.398 5.572 5.502 1.00 98.56 209 PHE A N 1
ATOM 1685 C CA . PHE A 1 209 ? -8.199 4.903 5.008 1.00 98.56 209 PHE A CA 1
ATOM 1686 C C . PHE A 1 209 ? -7.747 5.611 3.740 1.00 98.56 209 PHE A C 1
ATOM 1688 O O . PHE A 1 209 ? -8.573 5.841 2.854 1.00 98.56 209 PHE A O 1
ATOM 1695 N N . VAL A 1 210 ? -6.461 5.946 3.642 1.00 98.38 210 VAL A N 1
ATOM 1696 C CA . VAL A 1 210 ? -5.918 6.747 2.537 1.00 98.38 210 VAL A CA 1
ATOM 1697 C C . VAL A 1 210 ? -4.665 6.093 1.979 1.00 98.38 210 VAL A C 1
ATOM 1699 O O . VAL A 1 210 ? -3.735 5.791 2.721 1.00 98.38 210 VAL A O 1
ATOM 1702 N N . PHE A 1 211 ? -4.619 5.900 0.664 1.00 98.50 211 PHE A N 1
ATOM 1703 C CA . PHE A 1 211 ? -3.378 5.590 -0.044 1.00 98.50 211 PHE A CA 1
ATOM 1704 C C . PHE A 1 211 ? -2.878 6.831 -0.760 1.00 98.50 211 PHE A C 1
ATOM 1706 O O . PHE A 1 211 ? -3.658 7.515 -1.421 1.00 98.50 211 PHE A O 1
ATOM 1713 N N . ILE A 1 212 ? -1.575 7.077 -0.653 1.00 98.06 212 ILE A N 1
ATOM 1714 C CA . ILE A 1 212 ? -0.912 8.257 -1.198 1.00 98.06 212 ILE A CA 1
ATOM 1715 C C . ILE A 1 212 ? 0.264 7.808 -2.057 1.00 98.06 212 ILE A C 1
ATOM 1717 O O . ILE A 1 212 ? 1.100 7.017 -1.607 1.00 98.06 212 ILE A O 1
ATOM 1721 N N . ALA A 1 213 ? 0.354 8.355 -3.268 1.00 97.19 213 ALA A N 1
ATOM 1722 C CA . ALA A 1 213 ? 1.498 8.184 -4.153 1.00 97.19 213 ALA A CA 1
ATOM 1723 C C . ALA A 1 213 ? 1.899 9.513 -4.808 1.00 97.19 213 ALA A C 1
ATOM 1725 O O . ALA A 1 213 ? 1.044 10.305 -5.200 1.00 97.19 213 ALA A O 1
ATOM 1726 N N . MET A 1 214 ? 3.205 9.744 -4.940 1.00 96.25 214 MET A N 1
ATOM 1727 C CA . MET A 1 214 ? 3.784 10.864 -5.684 1.00 96.25 214 MET A CA 1
ATOM 1728 C C . MET A 1 214 ? 5.183 10.478 -6.161 1.00 96.25 214 MET A C 1
ATOM 1730 O O . MET A 1 214 ? 5.950 9.894 -5.393 1.00 96.25 214 MET A O 1
ATOM 1734 N N . HIS A 1 215 ? 5.525 10.818 -7.406 1.00 94.62 215 HIS A N 1
ATOM 1735 C CA . HIS A 1 215 ? 6.800 10.431 -8.029 1.00 94.62 215 HIS A CA 1
ATOM 1736 C C . HIS A 1 215 ? 7.055 8.907 -7.985 1.00 94.62 215 HIS A C 1
ATOM 1738 O O . HIS A 1 215 ? 8.179 8.422 -7.871 1.00 94.62 215 HIS A O 1
ATOM 1744 N N . ALA A 1 216 ? 5.969 8.142 -8.041 1.00 92.12 216 ALA A N 1
ATOM 1745 C CA . ALA A 1 216 ? 5.944 6.698 -8.163 1.00 92.12 216 ALA A CA 1
ATOM 1746 C C . ALA A 1 216 ? 4.571 6.284 -8.693 1.00 92.12 216 ALA A C 1
ATOM 1748 O O . ALA A 1 216 ? 3.556 6.898 -8.357 1.00 92.12 216 ALA A O 1
ATOM 1749 N N . VAL A 1 217 ? 4.543 5.216 -9.485 1.00 91.50 217 VAL A N 1
ATOM 1750 C CA . VAL A 1 217 ? 3.305 4.525 -9.857 1.00 91.50 217 VAL A CA 1
ATOM 1751 C C . VAL A 1 217 ? 3.126 3.349 -8.910 1.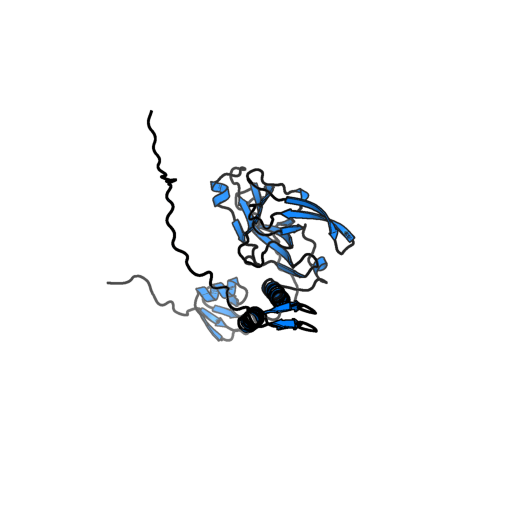00 91.50 217 VAL A C 1
ATOM 1753 O O . VAL A 1 217 ? 4.047 2.546 -8.758 1.00 91.50 217 VAL A O 1
ATOM 1756 N N . ALA A 1 218 ? 1.967 3.250 -8.267 1.00 95.06 218 ALA A N 1
ATOM 1757 C CA . ALA A 1 218 ? 1.617 2.137 -7.398 1.00 95.06 218 ALA A CA 1
ATOM 1758 C C . ALA A 1 218 ? 0.293 1.508 -7.825 1.00 95.06 218 ALA A C 1
ATOM 1760 O O . ALA A 1 218 ? -0.709 2.210 -7.952 1.00 95.06 218 ALA A O 1
ATOM 1761 N N . THR A 1 219 ? 0.277 0.187 -7.969 1.00 95.44 219 THR A N 1
ATOM 1762 C CA . THR A 1 219 ? -0.925 -0.580 -8.301 1.00 95.44 219 THR A CA 1
ATOM 1763 C C . THR A 1 219 ? -1.354 -1.408 -7.102 1.00 95.44 219 THR A C 1
ATOM 1765 O O . THR A 1 219 ? -0.580 -2.207 -6.576 1.00 95.44 219 THR A O 1
ATOM 1768 N N . LEU A 1 220 ? -2.589 -1.196 -6.653 1.00 96.94 220 LEU A N 1
ATOM 1769 C CA . LEU A 1 220 ? -3.175 -1.861 -5.496 1.00 96.94 220 LEU A CA 1
ATOM 1770 C C . LEU A 1 220 ? -4.114 -2.987 -5.928 1.00 96.94 220 LEU A C 1
ATOM 1772 O O . LEU A 1 220 ? -4.955 -2.801 -6.813 1.00 96.94 220 LEU A O 1
ATOM 1776 N N . TYR A 1 221 ? -4.016 -4.117 -5.233 1.00 94.50 221 TYR A N 1
ATOM 1777 C CA . TYR A 1 221 ? -4.827 -5.312 -5.450 1.00 94.50 221 TYR A CA 1
ATOM 1778 C C . TYR A 1 221 ? -5.453 -5.799 -4.142 1.00 94.50 221 TYR A C 1
ATOM 1780 O O . TYR A 1 221 ? -4.900 -5.615 -3.050 1.00 94.50 221 TYR A O 1
ATOM 1788 N N . ALA A 1 222 ? -6.609 -6.457 -4.260 1.00 95.62 222 ALA A N 1
ATOM 1789 C CA . ALA A 1 222 ? -7.200 -7.177 -3.140 1.00 95.62 222 ALA A CA 1
ATOM 1790 C C . ALA A 1 222 ? -6.271 -8.330 -2.709 1.00 95.62 222 ALA A C 1
ATOM 1792 O O . ALA A 1 222 ? -5.768 -9.060 -3.568 1.00 95.62 222 ALA A O 1
ATOM 1793 N N . PRO A 1 223 ? -6.021 -8.516 -1.403 1.00 94.94 223 PRO A N 1
ATOM 1794 C CA . PRO A 1 223 ? -5.116 -9.555 -0.939 1.00 94.94 223 PRO A CA 1
ATOM 1795 C C . PRO A 1 223 ? -5.723 -10.954 -1.119 1.00 94.94 223 PRO A C 1
ATOM 1797 O O . PRO A 1 223 ? -6.824 -11.246 -0.654 1.00 94.94 223 PRO A O 1
ATOM 1800 N N . LYS A 1 224 ? -4.963 -11.861 -1.737 1.00 91.88 224 LYS A N 1
ATOM 1801 C CA . LYS A 1 224 ? -5.200 -13.310 -1.688 1.00 91.88 224 LYS A CA 1
ATOM 1802 C C . LYS A 1 224 ? -4.650 -13.926 -0.393 1.00 91.88 224 LYS A C 1
ATOM 1804 O O . LYS A 1 224 ? -3.901 -13.303 0.361 1.00 91.88 224 LYS A O 1
ATOM 1809 N N . LYS A 1 225 ? -5.000 -15.192 -0.140 1.00 89.94 225 LYS A N 1
ATOM 1810 C CA . LYS A 1 225 ? -4.397 -16.001 0.936 1.00 89.94 225 LYS A CA 1
ATOM 1811 C C . LYS A 1 225 ? -2.898 -16.198 0.683 1.00 89.94 225 LYS A C 1
ATOM 1813 O O . LYS A 1 225 ? -2.490 -16.304 -0.465 1.00 89.94 225 LYS A O 1
ATOM 1818 N N . PHE A 1 226 ? -2.107 -16.370 1.745 1.00 86.31 226 PHE A N 1
ATOM 1819 C CA . PHE A 1 226 ? -0.655 -16.596 1.647 1.00 86.31 226 PHE A CA 1
ATOM 1820 C C . PHE A 1 226 ? -0.253 -17.732 0.695 1.00 86.31 226 PHE A C 1
ATOM 1822 O O . PHE A 1 226 ? 0.738 -17.605 -0.015 1.00 86.31 226 PHE A O 1
ATOM 1829 N N . SER A 1 227 ? -1.038 -18.812 0.636 1.00 87.81 227 SER A N 1
ATOM 1830 C CA . SER A 1 227 ? -0.777 -19.946 -0.258 1.00 87.81 227 SER A CA 1
ATOM 1831 C C . SER A 1 227 ? -0.797 -19.576 -1.742 1.00 87.81 227 SER A C 1
ATOM 1833 O O . SER A 1 227 ? -0.139 -20.245 -2.522 1.00 87.81 227 SER A O 1
ATOM 1835 N N . ALA A 1 228 ? -1.522 -18.522 -2.130 1.00 87.88 228 ALA A N 1
ATOM 1836 C CA . ALA A 1 228 ? -1.585 -18.065 -3.518 1.00 87.88 228 ALA A CA 1
ATOM 1837 C C . ALA A 1 228 ? -0.285 -17.394 -3.989 1.00 87.88 228 ALA A C 1
ATOM 1839 O O . ALA A 1 228 ? -0.106 -17.191 -5.178 1.00 87.88 228 ALA A O 1
ATOM 1840 N N . TYR A 1 229 ? 0.618 -17.045 -3.068 1.00 87.94 229 TYR A N 1
ATOM 1841 C CA . TYR A 1 229 ? 1.919 -16.458 -3.395 1.00 87.94 229 TYR A CA 1
ATOM 1842 C C . TYR A 1 229 ? 3.073 -17.441 -3.174 1.00 87.94 229 TYR A C 1
ATOM 1844 O O . TYR A 1 229 ? 4.232 -17.037 -3.226 1.00 87.94 229 TYR A O 1
ATOM 1852 N N . ALA A 1 230 ? 2.785 -18.702 -2.832 1.00 87.88 230 ALA A N 1
ATOM 1853 C CA . ALA A 1 230 ? 3.804 -19.657 -2.403 1.00 87.88 230 ALA A CA 1
ATOM 1854 C C . ALA A 1 230 ? 4.831 -19.951 -3.505 1.00 87.88 230 ALA A C 1
ATOM 1856 O O . ALA A 1 230 ? 6.018 -20.059 -3.203 1.00 87.88 230 ALA A O 1
ATOM 1857 N N . ASP A 1 231 ? 4.370 -20.007 -4.755 1.00 87.50 231 ASP A N 1
ATOM 1858 C CA . ASP A 1 231 ? 5.184 -20.363 -5.919 1.00 87.50 231 ASP A CA 1
ATOM 1859 C C . ASP A 1 231 ? 5.952 -19.170 -6.512 1.00 87.50 231 ASP A C 1
ATOM 1861 O O . ASP A 1 231 ? 6.837 -19.354 -7.346 1.00 87.50 231 ASP A O 1
ATOM 1865 N N . LEU A 1 232 ? 5.661 -17.947 -6.053 1.00 87.62 232 LEU A N 1
ATOM 1866 C CA . LEU A 1 232 ? 6.393 -16.754 -6.462 1.00 87.62 232 LEU A CA 1
ATOM 1867 C C . LEU A 1 232 ? 7.773 -16.697 -5.799 1.00 87.62 232 LEU A C 1
ATOM 1869 O O . LEU A 1 2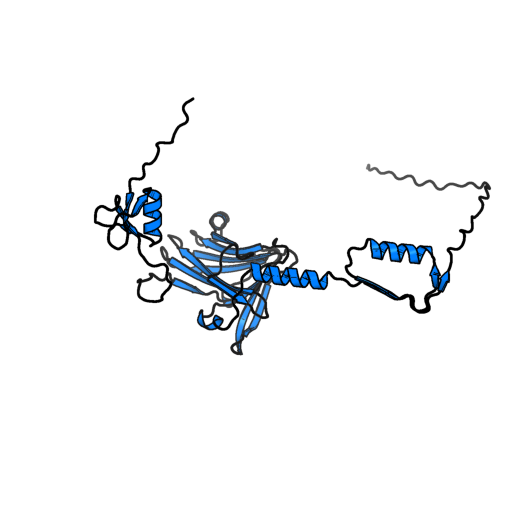32 ? 7.931 -17.025 -4.617 1.00 87.62 232 LEU A O 1
ATOM 1873 N N . GLU A 1 233 ? 8.762 -16.194 -6.536 1.00 90.94 233 GLU A N 1
ATOM 1874 C CA . GLU A 1 233 ? 10.121 -16.005 -6.029 1.00 90.94 233 GLU A CA 1
ATOM 1875 C C . GLU A 1 233 ? 10.142 -14.955 -4.907 1.00 90.94 233 GLU A C 1
ATOM 1877 O O . GLU A 1 233 ? 9.590 -13.859 -5.040 1.00 90.94 233 GLU A O 1
ATOM 1882 N N . ASP A 1 234 ? 10.779 -15.290 -3.783 1.00 91.50 234 ASP A N 1
ATOM 1883 C CA . ASP A 1 234 ? 11.000 -14.344 -2.689 1.00 91.50 234 ASP A CA 1
ATOM 1884 C C . ASP A 1 234 ? 11.970 -13.246 -3.116 1.00 91.50 234 ASP A C 1
ATOM 1886 O O . ASP A 1 234 ? 13.023 -13.506 -3.695 1.00 91.50 234 ASP A O 1
ATOM 1890 N N . THR A 1 235 ? 11.646 -12.004 -2.769 1.00 90.25 235 THR A N 1
ATOM 1891 C CA . THR A 1 235 ? 12.533 -10.872 -3.037 1.00 90.25 235 THR A CA 1
ATOM 1892 C C . THR A 1 235 ? 12.501 -9.855 -1.903 1.00 90.25 235 THR A C 1
ATOM 1894 O O . THR A 1 235 ? 11.749 -9.978 -0.934 1.00 90.25 235 THR A O 1
ATOM 1897 N N . ASN A 1 236 ? 13.323 -8.818 -2.002 1.00 88.00 236 ASN A N 1
ATOM 1898 C CA . ASN A 1 236 ? 13.261 -7.647 -1.144 1.00 88.00 236 ASN A CA 1
ATOM 1899 C C . ASN A 1 236 ? 13.735 -6.397 -1.899 1.00 88.00 236 ASN A C 1
ATOM 1901 O O . ASN A 1 236 ? 14.228 -6.468 -3.022 1.00 88.00 236 ASN A O 1
ATOM 1905 N N . PHE A 1 237 ? 13.573 -5.235 -1.265 1.00 84.94 237 PHE A N 1
ATOM 1906 C CA . PHE A 1 237 ? 13.904 -3.963 -1.903 1.00 84.94 237 PHE A CA 1
ATOM 1907 C C . PHE A 1 237 ? 15.404 -3.813 -2.203 1.00 84.94 237 PHE A C 1
ATOM 1909 O O . PHE A 1 237 ? 15.750 -3.219 -3.219 1.00 84.94 237 PHE A O 1
ATOM 1916 N N . ASP A 1 238 ? 16.286 -4.360 -1.363 1.00 86.19 238 ASP A N 1
ATOM 1917 C CA . ASP A 1 238 ? 17.736 -4.258 -1.565 1.00 86.19 238 ASP A CA 1
ATOM 1918 C C . ASP A 1 238 ? 18.165 -5.075 -2.794 1.00 86.19 238 ASP A C 1
ATOM 1920 O O . ASP A 1 238 ? 18.854 -4.554 -3.665 1.00 86.19 238 ASP A O 1
ATOM 1924 N N . GLN A 1 239 ? 17.653 -6.303 -2.935 1.00 85.56 239 GLN A N 1
ATOM 1925 C CA . GLN A 1 239 ? 17.866 -7.135 -4.126 1.00 85.56 239 GLN A CA 1
ATOM 1926 C C . GLN A 1 239 ? 17.348 -6.459 -5.398 1.00 85.56 239 GLN A C 1
ATOM 1928 O O . GLN A 1 239 ? 18.060 -6.389 -6.396 1.00 85.56 239 GLN A O 1
ATOM 1933 N N . LEU A 1 240 ? 16.130 -5.913 -5.357 1.00 83.56 240 LEU A N 1
ATOM 1934 C CA . LEU A 1 240 ? 15.565 -5.182 -6.489 1.00 83.56 240 LEU A CA 1
ATOM 1935 C C . LEU A 1 240 ? 16.430 -3.973 -6.871 1.00 83.56 240 LEU A C 1
ATOM 1937 O O . LEU A 1 240 ? 16.644 -3.699 -8.051 1.00 83.56 240 LEU A O 1
ATOM 1941 N N . ARG A 1 241 ? 16.932 -3.238 -5.876 1.00 83.44 241 ARG A N 1
ATOM 1942 C CA . ARG A 1 241 ? 17.798 -2.081 -6.096 1.00 83.44 241 ARG A CA 1
ATOM 1943 C C . ARG A 1 241 ? 19.121 -2.484 -6.738 1.00 83.44 241 ARG A C 1
ATOM 1945 O O . ARG A 1 241 ? 19.580 -1.784 -7.639 1.00 83.44 241 ARG A O 1
ATOM 1952 N N . ASP A 1 242 ? 19.708 -3.591 -6.304 1.00 85.31 242 ASP A N 1
ATOM 1953 C CA . ASP A 1 242 ? 20.926 -4.129 -6.903 1.00 85.31 242 ASP A CA 1
ATOM 1954 C C . ASP A 1 242 ? 20.692 -4.536 -8.364 1.00 85.31 242 ASP A C 1
ATOM 1956 O O . ASP A 1 242 ? 21.489 -4.165 -9.223 1.00 85.31 242 ASP A O 1
ATOM 1960 N N . GLU A 1 243 ? 19.562 -5.183 -8.675 1.00 82.69 243 GLU A N 1
ATOM 1961 C CA . GLU A 1 243 ? 19.170 -5.523 -10.053 1.00 82.69 243 GLU A CA 1
ATOM 1962 C C . GLU A 1 243 ? 18.964 -4.281 -10.943 1.00 82.69 243 GLU A C 1
ATOM 1964 O O . GLU A 1 243 ? 19.343 -4.269 -12.116 1.00 82.69 243 GLU A O 1
ATOM 1969 N N . ILE A 1 244 ? 18.359 -3.215 -10.409 1.00 77.31 244 ILE A N 1
ATOM 1970 C CA . ILE A 1 244 ? 18.173 -1.951 -11.141 1.00 77.31 244 ILE A CA 1
ATOM 1971 C C . ILE A 1 244 ? 19.528 -1.289 -11.411 1.00 77.31 244 ILE A C 1
ATOM 1973 O O . ILE A 1 244 ? 19.786 -0.812 -12.517 1.00 77.31 244 ILE A O 1
ATOM 1977 N N . ASN A 1 245 ? 20.407 -1.265 -10.410 1.00 77.06 245 ASN A N 1
ATOM 1978 C CA . ASN A 1 245 ? 21.729 -0.665 -10.542 1.00 77.06 245 ASN A CA 1
ATOM 1979 C C . ASN A 1 245 ? 22.628 -1.459 -11.493 1.00 77.06 245 ASN A C 1
ATOM 1981 O O . ASN A 1 245 ? 23.372 -0.845 -12.257 1.00 77.06 245 ASN A O 1
ATOM 1985 N N . SER A 1 246 ? 22.544 -2.793 -11.489 1.00 74.50 246 SER A N 1
ATOM 1986 C CA . SER A 1 246 ? 23.313 -3.629 -12.411 1.00 74.50 246 SER A CA 1
ATOM 1987 C C . SER A 1 246 ? 22.878 -3.396 -13.859 1.00 74.50 246 SER A C 1
ATOM 1989 O O . SER A 1 246 ? 23.729 -3.171 -14.716 1.00 74.50 246 SER A O 1
ATOM 1991 N N . LYS A 1 247 ? 21.569 -3.320 -14.132 1.00 64.31 247 LYS A N 1
ATOM 1992 C CA . LYS A 1 247 ? 21.051 -3.010 -15.478 1.00 64.31 247 LYS A CA 1
ATOM 1993 C C . LYS A 1 247 ? 21.460 -1.617 -15.961 1.00 64.31 247 LYS A C 1
ATOM 1995 O O . LYS A 1 247 ? 21.921 -1.471 -17.086 1.00 64.31 247 LYS A O 1
ATOM 2000 N N . ASN A 1 248 ? 21.391 -0.606 -15.092 1.00 58.34 248 ASN A N 1
ATOM 2001 C CA . ASN A 1 248 ? 21.854 0.746 -15.428 1.00 58.34 248 ASN A CA 1
ATOM 2002 C C . ASN A 1 248 ? 23.367 0.818 -15.695 1.00 58.34 248 ASN A C 1
ATOM 2004 O O . ASN A 1 248 ? 23.815 1.756 -16.352 1.00 58.34 248 ASN A O 1
ATOM 2008 N N . SER A 1 249 ? 24.164 -0.114 -15.161 1.00 54.09 249 SER A N 1
ATOM 2009 C CA . SER A 1 249 ? 25.602 -0.186 -15.450 1.00 54.09 249 SER A CA 1
ATOM 2010 C C . SER A 1 249 ? 25.889 -0.806 -16.820 1.00 54.09 249 SER A C 1
ATOM 2012 O O . SER A 1 249 ? 26.781 -0.330 -17.515 1.00 54.09 249 SER A O 1
ATOM 2014 N N . GLU A 1 250 ? 25.084 -1.782 -17.251 1.00 50.81 250 GLU A N 1
ATOM 2015 C CA . GLU A 1 250 ? 25.181 -2.372 -18.590 1.00 50.81 250 GLU A CA 1
ATOM 2016 C C . GLU A 1 250 ? 24.710 -1.379 -19.670 1.00 50.81 250 GLU A C 1
ATOM 2018 O O . GLU A 1 250 ? 25.411 -1.187 -20.663 1.00 50.81 250 GLU A O 1
ATOM 2023 N N . ASP A 1 251 ? 23.612 -0.650 -19.433 1.00 50.12 251 ASP A N 1
ATOM 2024 C CA . ASP A 1 251 ? 23.075 0.353 -20.375 1.00 50.12 251 ASP A CA 1
ATOM 2025 C C . ASP A 1 251 ? 23.870 1.676 -20.417 1.00 50.12 251 ASP A C 1
ATOM 2027 O O . ASP A 1 251 ? 23.818 2.396 -21.415 1.00 50.12 251 ASP A O 1
ATOM 2031 N N . ASN A 1 252 ? 24.644 2.014 -19.375 1.00 47.16 252 ASN A N 1
ATOM 2032 C CA . ASN A 1 252 ? 25.544 3.180 -19.404 1.00 47.16 252 ASN A CA 1
ATOM 2033 C C . ASN A 1 252 ? 26.906 2.893 -20.051 1.00 47.16 252 ASN A C 1
ATOM 2035 O O . ASN A 1 252 ? 27.696 3.825 -20.233 1.00 47.16 252 ASN A O 1
ATOM 2039 N N . SER A 1 253 ? 27.177 1.652 -20.465 1.00 53.31 253 SER A N 1
ATOM 2040 C CA . SER A 1 253 ? 28.278 1.354 -21.383 1.00 53.31 253 SER A CA 1
ATOM 2041 C C . SER A 1 253 ? 27.876 1.744 -22.813 1.00 53.31 253 SER A C 1
ATOM 2043 O O . SER A 1 253 ? 27.767 0.927 -23.724 1.00 53.31 253 SER A O 1
ATOM 2045 N N . ALA A 1 254 ? 27.609 3.035 -23.033 1.00 54.75 254 ALA A N 1
ATOM 2046 C CA . ALA A 1 254 ? 27.403 3.560 -24.374 1.00 54.75 254 ALA A CA 1
ATOM 2047 C C . ALA A 1 254 ? 28.710 3.383 -25.162 1.00 54.75 254 ALA A C 1
ATOM 2049 O O . ALA A 1 254 ? 29.619 4.215 -25.087 1.00 54.75 254 ALA A O 1
ATOM 2050 N N . ASN A 1 255 ? 28.815 2.270 -25.888 1.00 66.12 255 ASN A N 1
ATOM 2051 C CA . ASN A 1 255 ? 29.849 2.057 -26.884 1.00 66.12 255 ASN A CA 1
ATOM 2052 C C . ASN A 1 255 ? 29.671 3.147 -27.938 1.00 66.12 255 ASN A C 1
ATOM 2054 O O . ASN A 1 255 ? 28.658 3.192 -28.638 1.00 66.12 255 ASN A O 1
ATOM 2058 N N . VAL A 1 256 ? 30.635 4.056 -28.029 1.00 70.25 256 VAL A N 1
ATOM 2059 C CA . VAL A 1 256 ? 30.582 5.121 -29.025 1.00 70.25 256 VAL A CA 1
ATOM 2060 C C . VAL A 1 256 ? 31.206 4.576 -30.297 1.00 70.25 256 VAL A C 1
ATOM 2062 O O . VAL A 1 256 ? 32.411 4.337 -30.345 1.00 70.25 256 VAL A O 1
ATOM 2065 N N . VAL A 1 257 ? 30.378 4.357 -31.316 1.00 75.00 257 VAL A N 1
ATOM 2066 C CA . VAL A 1 257 ? 30.833 3.971 -32.654 1.00 75.00 257 VAL A CA 1
ATOM 2067 C C . VAL A 1 257 ? 30.744 5.195 -33.556 1.00 75.00 257 VAL A C 1
ATOM 2069 O O . VAL A 1 257 ? 29.664 5.753 -33.742 1.00 75.00 257 VAL A O 1
ATOM 2072 N N . MET A 1 258 ? 31.883 5.627 -34.090 1.00 79.69 258 MET A N 1
ATOM 2073 C CA . MET A 1 258 ? 31.987 6.730 -35.045 1.00 79.69 258 MET A CA 1
ATOM 2074 C C . MET A 1 258 ? 32.472 6.171 -36.384 1.00 79.69 258 MET A C 1
ATOM 2076 O O . MET A 1 258 ? 33.555 5.593 -36.445 1.00 79.69 258 MET A O 1
ATOM 2080 N N . ASP A 1 259 ? 31.681 6.331 -37.442 1.00 84.75 259 ASP A N 1
ATOM 2081 C CA . ASP A 1 259 ? 32.000 5.833 -38.783 1.00 84.75 259 ASP A CA 1
ATOM 2082 C C . ASP A 1 259 ? 32.335 6.998 -39.725 1.00 84.75 259 ASP A C 1
ATOM 2084 O O . ASP A 1 259 ? 31.490 7.847 -40.012 1.00 84.75 259 ASP A O 1
ATOM 2088 N N . PHE A 1 260 ? 33.582 7.032 -40.190 1.00 83.12 260 PHE A N 1
ATOM 2089 C CA . PHE A 1 260 ? 34.107 7.979 -41.174 1.00 83.12 260 PHE A CA 1
ATOM 2090 C C . PHE A 1 260 ? 34.479 7.278 -42.484 1.00 83.12 260 PHE A C 1
ATOM 2092 O O . PHE A 1 260 ? 35.325 7.773 -43.233 1.00 83.12 260 PHE A O 1
ATOM 2099 N N . THR A 1 261 ? 33.877 6.125 -42.779 1.00 85.00 261 THR A N 1
ATOM 2100 C CA . THR A 1 261 ? 34.176 5.367 -43.993 1.00 85.00 261 THR A CA 1
ATOM 2101 C C . THR A 1 261 ? 34.006 6.240 -45.240 1.00 85.00 261 THR A C 1
ATOM 2103 O O . THR A 1 261 ? 32.932 6.779 -45.507 1.00 85.00 261 THR A O 1
ATOM 2106 N N . GLY A 1 262 ? 35.084 6.401 -46.012 1.00 82.25 262 GLY A N 1
ATOM 2107 C CA . GLY A 1 262 ? 35.103 7.227 -47.227 1.00 82.25 262 GLY A CA 1
ATOM 2108 C C . GLY A 1 262 ? 35.032 8.747 -47.012 1.00 82.25 262 GLY A C 1
ATOM 2109 O O . GLY A 1 262 ? 34.886 9.483 -47.988 1.00 82.25 262 GLY A O 1
ATOM 2110 N N . ALA A 1 263 ? 35.108 9.239 -45.773 1.00 86.31 263 ALA A N 1
ATOM 2111 C CA . ALA A 1 263 ? 35.016 10.668 -45.475 1.00 86.31 263 ALA A CA 1
ATOM 2112 C C . ALA A 1 263 ? 36.322 11.425 -45.778 1.00 86.31 263 ALA A C 1
ATOM 2114 O O . ALA A 1 263 ? 37.412 10.864 -45.700 1.00 86.31 263 ALA A O 1
ATOM 2115 N N . HIS A 1 264 ? 36.216 12.728 -46.055 1.00 87.81 264 HIS A N 1
ATOM 2116 C CA . HIS A 1 264 ? 37.355 13.653 -46.043 1.00 87.81 264 HIS A CA 1
ATOM 2117 C C . HIS A 1 264 ? 37.373 14.393 -44.704 1.00 87.81 264 HIS A C 1
ATOM 2119 O O . HIS A 1 264 ? 36.416 15.097 -44.378 1.00 87.81 264 HIS A O 1
ATOM 2125 N N . VAL A 1 265 ? 38.437 14.221 -43.920 1.00 86.94 265 VAL A N 1
ATOM 2126 C CA . VAL A 1 265 ? 38.575 14.795 -42.572 1.00 86.94 265 VAL A CA 1
ATOM 2127 C C . VAL A 1 265 ? 39.911 15.512 -42.422 1.00 86.94 265 VAL A C 1
ATOM 2129 O O . VAL A 1 265 ? 40.902 15.138 -43.045 1.00 86.94 265 VAL A O 1
ATOM 2132 N N . THR A 1 266 ? 39.960 16.546 -41.586 1.00 88.62 266 THR A N 1
ATOM 2133 C CA . THR A 1 266 ? 41.205 17.282 -41.333 1.00 88.62 266 THR A CA 1
ATOM 2134 C C . THR A 1 266 ? 42.007 16.679 -40.179 1.00 88.62 266 THR A C 1
ATOM 2136 O O . THR A 1 266 ? 41.464 15.989 -39.309 1.00 88.62 266 THR A O 1
ATOM 2139 N N . ARG A 1 267 ? 43.314 16.963 -40.132 1.00 83.31 267 ARG A N 1
ATOM 2140 C CA . ARG A 1 267 ? 44.202 16.527 -39.040 1.00 83.31 267 ARG A CA 1
ATOM 2141 C C . ARG A 1 267 ? 43.748 17.037 -37.663 1.00 83.31 267 ARG A C 1
ATOM 2143 O O . ARG A 1 267 ? 43.822 16.271 -36.696 1.00 83.31 267 ARG A O 1
ATOM 2150 N N . SER A 1 268 ? 43.264 18.276 -37.560 1.00 84.00 268 SER A N 1
ATOM 2151 C CA . SER A 1 268 ? 42.668 18.809 -36.322 1.00 84.00 268 SER A CA 1
ATOM 2152 C C . SER A 1 268 ? 41.464 17.980 -35.866 1.00 84.00 268 SER A C 1
ATOM 2154 O O . SER A 1 268 ? 41.450 17.494 -34.737 1.00 84.00 268 SER A O 1
ATOM 2156 N N . THR A 1 269 ? 40.533 17.686 -36.778 1.00 80.75 269 THR A N 1
ATOM 2157 C CA . THR A 1 269 ? 39.336 16.872 -36.505 1.00 80.75 269 THR A CA 1
ATOM 2158 C C . THR A 1 269 ? 39.700 15.488 -35.965 1.00 80.75 269 THR A C 1
ATOM 2160 O O . THR A 1 269 ? 39.140 15.034 -34.970 1.00 80.75 269 THR A O 1
ATOM 2163 N N . VAL A 1 270 ? 40.682 14.814 -36.572 1.00 84.88 270 VAL A N 1
ATOM 2164 C CA . VAL A 1 270 ? 41.165 13.507 -36.089 1.00 84.88 270 VAL A CA 1
ATOM 2165 C C . VAL A 1 270 ? 41.754 13.619 -34.679 1.00 84.88 270 VAL A C 1
ATOM 2167 O O . VAL A 1 270 ? 41.529 12.750 -33.836 1.00 84.88 270 VAL A O 1
ATOM 2170 N N . THR A 1 271 ? 42.487 14.696 -34.399 1.00 83.44 271 THR A N 1
ATOM 2171 C CA . THR A 1 271 ? 43.110 14.932 -33.088 1.00 83.44 271 THR A CA 1
ATOM 2172 C C . THR A 1 271 ? 42.063 15.173 -32.001 1.00 83.44 271 THR A C 1
ATOM 2174 O O . THR A 1 271 ? 42.183 14.624 -30.901 1.00 83.44 271 THR A O 1
ATOM 2177 N N . ASP A 1 272 ? 41.006 15.916 -32.315 1.00 81.56 272 ASP A N 1
ATOM 2178 C CA . ASP A 1 272 ? 39.893 16.162 -31.401 1.00 81.56 272 ASP A CA 1
ATOM 2179 C C . ASP A 1 272 ? 39.118 14.876 -31.113 1.00 81.56 272 ASP A C 1
ATOM 2181 O O . ASP A 1 272 ? 38.883 14.553 -29.950 1.00 81.56 272 ASP A O 1
ATOM 2185 N N . LEU A 1 273 ? 38.816 14.074 -32.140 1.00 82.19 273 LEU A N 1
ATOM 2186 C CA . LEU A 1 273 ? 38.136 12.782 -31.985 1.00 82.19 273 LEU A CA 1
ATOM 2187 C C . LEU A 1 273 ? 38.925 11.819 -31.087 1.00 82.19 273 LEU A C 1
ATOM 2189 O O . LEU A 1 273 ? 38.360 11.195 -30.189 1.00 82.19 273 LEU A O 1
ATOM 2193 N N . LEU A 1 274 ? 40.245 11.734 -31.274 1.00 82.12 274 LEU A N 1
ATOM 2194 C CA . LEU A 1 274 ? 41.119 10.912 -30.431 1.00 82.12 274 LEU A CA 1
ATOM 2195 C C . LEU A 1 274 ? 41.220 11.452 -28.998 1.00 82.12 274 LEU A C 1
ATOM 2197 O O . LEU A 1 274 ? 41.305 10.677 -28.044 1.00 82.12 274 LEU A O 1
ATOM 2201 N N . THR A 1 275 ? 41.184 12.774 -28.829 1.00 80.38 275 THR A N 1
ATOM 2202 C CA . THR A 1 275 ? 41.173 13.423 -27.511 1.00 80.38 275 THR A CA 1
ATOM 2203 C C . THR A 1 275 ? 39.860 13.133 -26.785 1.00 80.38 275 THR A C 1
ATOM 2205 O O . THR A 1 275 ? 39.878 12.715 -25.627 1.00 80.38 275 THR A O 1
ATOM 2208 N N . MET A 1 276 ? 38.724 13.247 -27.474 1.00 71.50 276 MET A N 1
ATOM 2209 C CA . MET A 1 276 ? 37.414 12.876 -26.941 1.00 71.50 276 MET A CA 1
ATOM 2210 C C . MET A 1 276 ? 37.344 11.390 -26.587 1.00 71.50 276 MET A C 1
ATOM 2212 O O . MET A 1 276 ? 36.824 11.052 -25.529 1.00 71.50 276 MET A O 1
ATOM 2216 N N . ALA A 1 277 ? 37.921 10.508 -27.405 1.00 73.19 277 ALA A N 1
ATOM 2217 C CA . ALA A 1 277 ? 37.989 9.080 -27.102 1.00 73.19 277 ALA A CA 1
ATOM 2218 C C . ALA A 1 277 ? 38.853 8.776 -25.865 1.00 73.19 277 ALA A C 1
ATOM 2220 O O . ALA A 1 277 ? 38.541 7.874 -25.095 1.00 73.19 277 ALA A O 1
ATOM 2221 N N . ARG A 1 278 ? 39.930 9.543 -25.648 1.00 71.94 278 ARG A N 1
ATOM 2222 C CA . ARG A 1 278 ? 40.862 9.350 -24.527 1.00 71.94 278 ARG A CA 1
ATOM 2223 C C . ARG A 1 278 ? 40.343 9.891 -23.193 1.00 71.94 278 ARG A C 1
ATOM 2225 O O . ARG A 1 278 ? 40.696 9.350 -22.148 1.00 71.94 278 ARG A O 1
ATOM 2232 N N . PHE A 1 279 ? 39.576 10.978 -23.223 1.00 68.50 279 PHE A N 1
ATOM 2233 C CA . PHE A 1 279 ? 39.078 11.663 -22.023 1.00 68.50 279 PHE A CA 1
ATOM 2234 C C . PHE A 1 279 ? 37.565 11.516 -21.813 1.00 68.50 279 PHE A C 1
ATOM 2236 O O . PHE A 1 279 ? 37.027 12.021 -20.826 1.00 68.50 279 PHE A O 1
ATOM 2243 N N . GLY A 1 280 ? 36.874 10.838 -22.728 1.00 61.62 280 GLY A N 1
ATOM 2244 C CA . GLY A 1 280 ? 35.461 10.509 -22.615 1.00 61.62 280 GLY A CA 1
ATOM 2245 C C . GLY A 1 280 ? 35.187 9.537 -21.468 1.00 61.62 280 GLY A C 1
ATOM 2246 O O . GLY A 1 280 ? 36.047 8.765 -21.057 1.00 61.62 280 GLY A O 1
ATOM 2247 N N . LYS A 1 281 ? 33.959 9.577 -20.941 1.00 58.00 281 LYS A N 1
ATOM 2248 C CA . LYS A 1 281 ? 33.487 8.650 -19.895 1.00 58.00 281 LYS A CA 1
ATOM 2249 C C . LYS A 1 281 ? 33.055 7.280 -20.445 1.00 58.00 281 LYS A C 1
ATOM 2251 O O . LYS A 1 281 ? 32.615 6.443 -19.667 1.00 58.00 281 LYS A O 1
ATOM 2256 N N . SER A 1 282 ? 33.127 7.079 -21.761 1.00 64.44 282 SER A N 1
ATOM 2257 C CA . SER A 1 282 ? 32.728 5.840 -22.434 1.00 64.44 282 SER A CA 1
ATOM 2258 C C . SER A 1 282 ? 33.791 4.756 -22.265 1.00 64.44 282 SER A C 1
ATOM 2260 O O . SER A 1 282 ? 34.972 5.019 -22.477 1.00 64.44 282 SER A O 1
ATOM 2262 N N . GLU A 1 283 ? 33.374 3.537 -21.918 1.00 63.12 283 GLU A N 1
ATOM 2263 C CA . GLU A 1 283 ? 34.295 2.414 -21.684 1.00 63.12 283 GLU A CA 1
ATOM 2264 C C . GLU A 1 283 ? 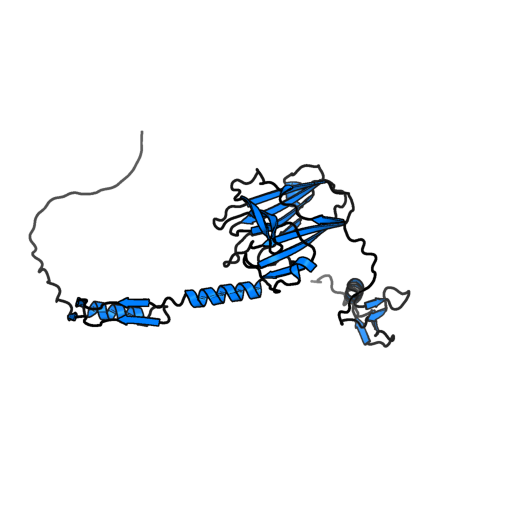34.921 1.868 -22.976 1.00 63.12 283 GLU A C 1
ATOM 2266 O O . GLU A 1 283 ? 36.090 1.489 -22.962 1.00 63.12 283 GLU A O 1
ATOM 2271 N N . ASN A 1 284 ? 34.194 1.895 -24.104 1.00 68.94 284 ASN A N 1
ATOM 2272 C CA . ASN A 1 284 ? 34.731 1.546 -25.423 1.00 68.94 284 ASN A CA 1
ATOM 2273 C C . ASN A 1 284 ? 34.361 2.599 -26.476 1.00 68.94 284 ASN A C 1
ATOM 2275 O O . ASN A 1 284 ? 33.198 2.993 -26.611 1.00 68.94 284 ASN A O 1
ATOM 2279 N N . VAL A 1 285 ? 35.355 3.011 -27.263 1.00 77.75 285 VAL A N 1
ATOM 2280 C CA . VAL A 1 285 ? 35.182 3.890 -28.424 1.00 77.75 285 VAL A CA 1
ATOM 2281 C C . VAL A 1 285 ? 35.743 3.181 -29.653 1.00 77.75 285 VAL A C 1
ATOM 2283 O O . VAL A 1 285 ? 36.918 2.816 -29.682 1.00 77.75 285 VAL A O 1
ATOM 2286 N N . CYS A 1 286 ? 34.906 2.984 -30.667 1.00 80.56 286 CYS A N 1
ATOM 2287 C CA . CYS A 1 286 ? 35.291 2.422 -31.957 1.00 80.56 286 CYS A CA 1
ATOM 2288 C C . CYS A 1 286 ? 35.206 3.523 -33.014 1.00 80.56 286 CYS A C 1
ATOM 2290 O O . CYS A 1 286 ? 34.141 4.099 -33.216 1.00 80.56 286 CYS A O 1
ATOM 2292 N N . ILE A 1 287 ? 36.320 3.811 -33.685 1.00 85.88 287 ILE A N 1
ATOM 2293 C CA . ILE A 1 287 ? 36.374 4.806 -34.759 1.00 85.88 287 ILE A CA 1
ATOM 2294 C C . ILE A 1 287 ? 36.808 4.093 -36.036 1.00 85.88 287 ILE A C 1
ATOM 2296 O O . ILE A 1 287 ? 37.908 3.539 -36.080 1.00 85.88 287 ILE A O 1
ATOM 2300 N N . ASP A 1 288 ? 35.947 4.091 -37.050 1.00 85.00 288 ASP A N 1
ATOM 2301 C CA . ASP A 1 288 ? 36.244 3.529 -38.364 1.00 85.00 288 ASP A CA 1
ATOM 2302 C C . ASP A 1 288 ? 36.666 4.640 -39.332 1.00 85.00 288 ASP A C 1
ATOM 2304 O O . ASP A 1 288 ? 35.923 5.588 -39.568 1.00 85.00 288 ASP A O 1
ATOM 2308 N N . PHE A 1 289 ? 37.870 4.520 -39.892 1.00 86.38 289 PHE A N 1
ATOM 2309 C CA . PHE A 1 289 ? 38.409 5.415 -40.923 1.00 86.38 289 PHE A CA 1
ATOM 2310 C C . PHE A 1 289 ? 38.613 4.690 -42.261 1.00 86.38 289 PHE A C 1
ATOM 2312 O O . PHE A 1 289 ? 39.429 5.110 -43.085 1.00 86.38 289 PHE A O 1
ATOM 2319 N N . THR A 1 290 ? 37.931 3.567 -42.489 1.00 87.75 290 THR A N 1
ATOM 2320 C CA . THR A 1 290 ? 38.129 2.752 -43.688 1.00 87.75 290 THR A CA 1
ATOM 2321 C C . THR A 1 290 ? 37.889 3.580 -44.954 1.00 87.75 290 THR A C 1
ATOM 2323 O O . THR A 1 290 ? 36.799 4.063 -45.229 1.00 87.75 290 THR A O 1
ATOM 2326 N N . GLY A 1 291 ? 38.938 3.783 -45.752 1.00 85.56 291 GLY A N 1
ATOM 2327 C CA . GLY A 1 291 ? 38.854 4.576 -46.983 1.00 85.56 291 GLY A CA 1
ATOM 2328 C C . GLY A 1 291 ? 38.706 6.090 -46.783 1.00 85.56 291 GLY A C 1
ATOM 2329 O O . GLY A 1 291 ? 38.459 6.784 -47.766 1.00 85.56 291 GLY A O 1
ATOM 2330 N N . ALA A 1 292 ? 38.858 6.609 -45.562 1.00 90.00 292 ALA A N 1
ATOM 2331 C CA . ALA A 1 292 ? 38.868 8.046 -45.310 1.00 90.00 292 ALA A CA 1
ATOM 2332 C C . ALA A 1 292 ? 40.142 8.717 -45.861 1.00 90.00 292 ALA A C 1
ATOM 2334 O O . ALA A 1 292 ? 41.228 8.128 -45.860 1.00 90.00 292 ALA A O 1
ATOM 2335 N N . VAL A 1 293 ? 40.021 9.974 -46.287 1.00 88.69 293 VAL A N 1
ATOM 2336 C CA . VAL A 1 293 ? 41.138 10.838 -46.692 1.00 88.69 293 VAL A CA 1
ATOM 2337 C C . VAL A 1 293 ? 41.391 11.851 -45.580 1.00 88.69 293 VAL A C 1
ATOM 2339 O O . VAL A 1 293 ? 40.501 12.622 -45.225 1.00 88.69 293 VAL A O 1
ATOM 2342 N N . ILE A 1 294 ? 42.605 11.840 -45.022 1.00 89.06 294 ILE A N 1
ATOM 2343 C CA . ILE A 1 294 ? 43.023 12.782 -43.978 1.00 89.06 294 ILE A CA 1
ATOM 2344 C C . ILE A 1 294 ? 43.886 13.866 -44.618 1.00 89.06 294 ILE A C 1
ATOM 2346 O O . ILE A 1 294 ? 44.961 13.572 -45.144 1.00 89.06 294 ILE A O 1
ATOM 2350 N N . GLU A 1 295 ? 43.421 15.107 -44.553 1.00 88.00 295 GLU A N 1
ATOM 2351 C CA . GLU A 1 295 ? 44.100 16.271 -45.123 1.00 88.00 295 GLU A CA 1
ATOM 2352 C C . GLU A 1 295 ? 44.661 17.167 -44.009 1.00 88.00 295 GLU A C 1
ATOM 2354 O O . GLU A 1 295 ? 44.127 17.221 -42.896 1.00 88.00 295 GLU A O 1
ATOM 2359 N N . ASP A 1 296 ? 45.768 17.858 -44.287 1.00 88.50 296 ASP A N 1
ATOM 2360 C CA . ASP A 1 296 ? 46.263 18.893 -43.380 1.00 88.50 296 ASP A CA 1
ATOM 2361 C C . ASP A 1 296 ? 45.261 20.052 -43.329 1.00 88.50 296 ASP A C 1
ATOM 2363 O O . ASP A 1 296 ? 44.579 20.354 -44.313 1.00 88.50 296 ASP A O 1
ATOM 2367 N N . ASP A 1 297 ? 45.175 20.704 -42.170 1.00 83.00 297 ASP A N 1
ATOM 2368 C CA . ASP A 1 297 ? 44.374 21.913 -42.032 1.00 83.00 297 ASP A CA 1
ATOM 2369 C C . ASP A 1 297 ? 44.864 22.945 -43.053 1.00 83.00 297 ASP A C 1
ATOM 2371 O O . ASP A 1 297 ? 46.068 23.194 -43.186 1.00 83.00 297 ASP A O 1
ATOM 2375 N N . LYS A 1 298 ? 43.932 23.522 -43.818 1.00 80.50 298 LYS A N 1
ATOM 2376 C CA . LYS A 1 298 ? 44.294 24.600 -44.735 1.00 80.50 298 LYS A CA 1
ATOM 2377 C C . LYS A 1 298 ? 44.838 25.759 -43.896 1.00 80.50 298 LYS A C 1
ATOM 2379 O O . LYS A 1 298 ? 44.242 26.060 -42.863 1.00 80.50 298 LYS A O 1
ATOM 2384 N N . PRO A 1 299 ? 45.946 26.399 -44.307 1.00 63.06 299 PRO A N 1
ATOM 2385 C CA . PRO A 1 299 ? 46.370 27.630 -43.665 1.00 63.06 299 PRO A CA 1
ATOM 2386 C C . PRO A 1 299 ? 45.208 28.614 -43.769 1.00 63.06 299 PRO A C 1
ATOM 2388 O O . PRO A 1 299 ? 44.668 28.791 -44.862 1.00 63.06 299 PRO A O 1
ATOM 2391 N N . ASP A 1 300 ? 44.803 29.185 -42.636 1.00 56.22 300 ASP A N 1
ATOM 2392 C CA . ASP A 1 300 ? 43.809 30.250 -42.611 1.00 56.22 300 ASP A CA 1
ATOM 2393 C C . ASP A 1 300 ? 44.205 31.285 -43.669 1.00 56.22 300 ASP A C 1
ATOM 2395 O O . ASP A 1 300 ? 45.342 31.773 -43.673 1.00 56.22 300 ASP A O 1
ATOM 2399 N N . ASP A 1 301 ? 43.292 31.597 -44.590 1.00 44.09 301 ASP A N 1
ATOM 2400 C CA . ASP A 1 301 ? 43.432 32.775 -45.433 1.00 44.09 301 ASP A CA 1
ATOM 2401 C C . ASP A 1 301 ? 43.434 33.971 -44.477 1.00 44.09 301 ASP A C 1
ATOM 2403 O O . ASP A 1 301 ? 42.385 34.452 -44.047 1.00 44.09 301 ASP A O 1
ATOM 2407 N N . ILE A 1 302 ? 44.632 34.413 -44.085 1.00 45.09 302 ILE A N 1
ATOM 2408 C CA . ILE A 1 302 ? 44.846 35.667 -43.374 1.00 45.09 302 ILE A CA 1
ATOM 2409 C C . ILE A 1 302 ? 44.327 36.749 -44.317 1.00 45.09 302 ILE A C 1
ATOM 2411 O O . ILE A 1 302 ? 45.019 37.184 -45.240 1.00 45.09 302 ILE A O 1
ATOM 2415 N N . GLN A 1 303 ? 43.078 37.154 -44.111 1.00 42.22 303 GLN A N 1
ATOM 2416 C CA . GLN A 1 303 ? 42.531 38.351 -44.713 1.00 42.22 303 GLN A CA 1
ATOM 2417 C C . GLN A 1 303 ? 43.310 39.515 -44.103 1.00 42.22 303 GLN A C 1
ATOM 2419 O O . GLN A 1 303 ? 43.134 39.862 -42.939 1.00 42.22 303 GLN A O 1
ATOM 2424 N N . ALA A 1 304 ? 44.258 40.033 -44.880 1.00 38.69 304 ALA A N 1
ATOM 2425 C CA . ALA A 1 304 ? 45.018 41.215 -44.534 1.00 38.69 304 ALA A CA 1
ATOM 2426 C C . ALA A 1 304 ? 44.056 42.382 -44.286 1.00 38.69 304 ALA A C 1
ATOM 2428 O O . ALA A 1 304 ? 43.213 42.687 -45.134 1.00 38.69 304 ALA A O 1
ATOM 2429 N N . ASP A 1 305 ? 44.226 43.019 -43.130 1.00 42.19 305 ASP A N 1
ATOM 2430 C CA . ASP A 1 305 ? 43.642 44.306 -42.791 1.00 42.19 305 ASP A CA 1
ATOM 2431 C C . ASP A 1 305 ? 43.834 45.296 -43.947 1.00 42.19 305 ASP A C 1
ATOM 2433 O O . ASP A 1 305 ? 44.959 45.641 -44.323 1.00 42.19 305 ASP A O 1
ATOM 2437 N N . ALA A 1 306 ? 42.722 45.771 -44.498 1.00 38.28 306 ALA A N 1
ATOM 2438 C CA . ALA A 1 306 ? 42.676 47.014 -45.241 1.00 38.28 306 ALA A CA 1
ATOM 2439 C C . ALA A 1 306 ? 41.807 47.980 -44.436 1.00 38.28 306 ALA A C 1
ATOM 2441 O O . ALA A 1 306 ? 40.581 47.964 -44.521 1.00 38.28 306 ALA A O 1
ATOM 2442 N N . ASP A 1 307 ? 42.490 48.787 -43.628 1.00 41.97 307 ASP A N 1
ATOM 2443 C CA . ASP A 1 307 ? 42.022 50.086 -43.163 1.00 41.97 307 ASP A CA 1
ATOM 2444 C C . ASP A 1 307 ? 41.561 50.890 -44.393 1.00 41.97 307 ASP A C 1
ATOM 2446 O O . ASP A 1 307 ? 42.389 51.266 -45.225 1.00 41.97 307 ASP A O 1
ATOM 2450 N N . ASP A 1 308 ? 40.263 51.165 -44.525 1.00 39.41 308 ASP A N 1
ATOM 2451 C CA . ASP A 1 308 ? 39.841 52.452 -45.068 1.00 39.41 308 ASP A CA 1
ATOM 2452 C C . ASP A 1 308 ? 38.487 52.897 -44.506 1.00 39.41 308 ASP A C 1
ATOM 2454 O O . ASP A 1 308 ? 37.502 52.167 -44.407 1.00 39.41 308 ASP A O 1
ATOM 2458 N N . THR A 1 309 ? 38.532 54.154 -44.115 1.00 44.72 309 THR A N 1
ATOM 2459 C CA . THR A 1 309 ? 37.568 55.034 -43.485 1.00 44.72 309 THR A CA 1
ATOM 2460 C C . THR A 1 309 ? 36.198 55.103 -44.170 1.00 44.72 309 THR A C 1
ATOM 2462 O O . THR A 1 309 ? 36.090 55.225 -45.387 1.00 44.72 309 THR A O 1
ATOM 2465 N N . GLY A 1 310 ? 35.123 55.126 -43.370 1.00 33.94 310 GLY A N 1
ATOM 2466 C CA . GLY A 1 310 ? 33.769 55.338 -43.891 1.00 33.94 310 GLY A CA 1
ATOM 2467 C C . GLY A 1 310 ? 32.661 55.292 -42.840 1.00 33.94 310 GLY A C 1
ATOM 2468 O O . GLY A 1 310 ? 31.950 54.303 -42.737 1.00 33.94 310 GLY A O 1
ATOM 2469 N N . SER A 1 311 ? 32.562 56.375 -42.070 1.00 38.81 311 SER A N 1
ATOM 2470 C CA . SER A 1 311 ? 31.402 56.887 -41.317 1.00 38.81 311 SER A CA 1
ATOM 2471 C C . SER A 1 311 ? 30.014 56.370 -41.750 1.00 38.81 311 SER A C 1
ATOM 2473 O O . SER A 1 311 ? 29.672 56.473 -42.924 1.00 38.81 311 SER A O 1
ATOM 2475 N N . ASP A 1 312 ? 29.207 55.865 -40.809 1.00 36.69 312 ASP A N 1
ATOM 2476 C CA . ASP A 1 312 ? 27.984 56.542 -40.322 1.00 36.69 312 ASP A CA 1
ATOM 2477 C C . ASP A 1 312 ? 27.133 55.608 -39.432 1.00 36.69 312 ASP A C 1
ATOM 2479 O O . ASP A 1 312 ? 26.512 54.646 -39.881 1.00 36.69 312 ASP A O 1
ATOM 2483 N N . ASP A 1 313 ? 27.162 55.923 -38.136 1.00 40.75 313 ASP A N 1
ATOM 2484 C CA . ASP A 1 313 ? 26.060 55.979 -37.171 1.00 40.75 313 ASP A CA 1
ATOM 2485 C C . ASP A 1 313 ? 24.819 55.097 -37.376 1.00 40.75 313 ASP A C 1
ATOM 2487 O O . ASP A 1 313 ? 23.945 55.450 -38.161 1.00 40.75 313 ASP A O 1
ATOM 2491 N N . ILE A 1 314 ? 24.615 54.119 -36.477 1.00 37.69 314 ILE A N 1
ATOM 2492 C CA . ILE A 1 314 ? 23.336 53.998 -35.749 1.00 37.69 314 ILE A CA 1
ATOM 2493 C C . ILE A 1 314 ? 23.608 53.564 -34.300 1.00 37.69 314 ILE A C 1
ATOM 2495 O O . ILE A 1 314 ? 23.945 52.415 -34.015 1.00 37.69 314 ILE A O 1
ATOM 2499 N N . ALA A 1 315 ? 23.437 54.514 -33.381 1.00 35.09 315 ALA A N 1
ATOM 2500 C CA . ALA A 1 315 ? 23.416 54.297 -31.943 1.00 35.09 315 ALA A CA 1
ATOM 2501 C C . ALA A 1 315 ? 22.172 53.494 -31.528 1.00 35.09 315 ALA A C 1
ATOM 2503 O O . ALA A 1 315 ? 21.053 53.805 -31.935 1.00 35.09 315 ALA A O 1
ATOM 2504 N N . VAL A 1 316 ? 22.366 52.498 -30.664 1.00 35.62 316 VAL A N 1
ATOM 2505 C CA . VAL A 1 316 ? 21.297 51.890 -29.867 1.00 35.62 316 VAL A CA 1
ATOM 2506 C C . VAL A 1 316 ? 21.537 52.318 -28.425 1.00 35.62 316 VAL A C 1
ATOM 2508 O O . VAL A 1 316 ? 22.407 51.765 -27.758 1.00 35.62 316 VAL A O 1
ATOM 2511 N N . GLU A 1 317 ? 20.774 53.299 -27.945 1.00 37.28 317 GLU A N 1
ATOM 2512 C CA . GLU A 1 317 ? 20.586 53.503 -26.508 1.00 37.28 317 GLU A CA 1
ATOM 2513 C C . GLU A 1 317 ? 19.205 52.989 -26.095 1.00 37.28 317 GLU A C 1
ATOM 2515 O O . GLU A 1 317 ? 18.161 53.442 -26.563 1.00 37.28 317 GLU A O 1
ATOM 2520 N N . LEU A 1 318 ? 19.243 52.002 -25.206 1.00 39.59 318 LEU A N 1
ATOM 2521 C CA . LEU A 1 318 ? 18.176 51.657 -24.278 1.00 39.59 318 LEU A CA 1
ATOM 2522 C C . LEU A 1 318 ? 18.091 52.755 -23.212 1.00 39.59 318 LEU A C 1
ATOM 2524 O O . LEU A 1 318 ? 19.137 53.122 -22.685 1.00 39.59 318 LEU A O 1
ATOM 2528 N N . MET A 1 319 ? 16.888 53.167 -22.802 1.00 34.53 319 MET A N 1
ATOM 2529 C CA . MET A 1 319 ? 16.497 53.142 -21.383 1.00 34.53 319 MET A CA 1
ATOM 2530 C C . MET A 1 319 ? 15.050 53.579 -21.138 1.00 34.53 319 MET A C 1
ATOM 2532 O O . MET A 1 319 ? 14.478 54.406 -21.843 1.00 34.53 319 MET A O 1
ATOM 2536 N N . ASP A 1 320 ? 14.511 52.948 -20.099 1.00 39.97 320 ASP A N 1
ATOM 2537 C CA . ASP A 1 320 ? 13.203 53.085 -19.475 1.00 39.97 320 ASP A CA 1
ATOM 2538 C C . ASP A 1 320 ? 12.827 54.517 -19.049 1.00 39.97 320 ASP A C 1
ATOM 2540 O O . ASP A 1 320 ? 13.684 55.362 -18.800 1.00 39.97 320 ASP A O 1
ATOM 2544 N N . VAL A 1 321 ? 11.526 54.736 -18.832 1.00 38.78 321 VAL A N 1
ATOM 2545 C CA . VAL A 1 321 ? 10.897 55.042 -17.523 1.00 38.78 321 VAL A CA 1
ATOM 2546 C C . VAL A 1 321 ? 9.574 55.795 -17.743 1.00 38.78 321 VAL A C 1
ATOM 2548 O O . VAL A 1 321 ? 9.439 56.655 -18.609 1.00 38.78 321 VAL A O 1
ATOM 2551 N N . ALA A 1 322 ? 8.586 55.397 -16.943 1.00 39.41 322 ALA A N 1
ATOM 2552 C CA . ALA A 1 322 ? 7.251 55.958 -16.798 1.00 39.41 322 ALA A CA 1
ATOM 2553 C C . ALA A 1 322 ? 7.213 57.471 -16.498 1.00 39.41 322 ALA A C 1
ATOM 2555 O O . ALA A 1 322 ? 8.106 57.992 -15.841 1.00 39.41 322 ALA A O 1
ATOM 2556 N N . ASP A 1 323 ? 6.142 58.143 -16.937 1.00 40.16 323 ASP A N 1
ATOM 2557 C CA . ASP A 1 323 ? 5.229 58.928 -16.079 1.00 40.16 323 ASP A CA 1
ATOM 2558 C C . ASP A 1 323 ? 4.292 59.810 -16.929 1.00 40.16 323 ASP A C 1
ATOM 2560 O O . ASP A 1 323 ? 4.716 60.808 -17.519 1.00 40.16 323 ASP A O 1
ATOM 2564 N N . ASN A 1 324 ? 3.012 59.415 -16.990 1.00 38.56 324 ASN A N 1
ATOM 2565 C CA . ASN A 1 324 ? 1.798 60.222 -16.736 1.00 38.56 324 ASN A CA 1
ATOM 2566 C C . ASN A 1 324 ? 0.534 59.491 -17.201 1.00 38.56 324 ASN A C 1
ATOM 2568 O O . ASN A 1 324 ? 0.421 59.206 -18.414 1.00 38.56 324 ASN A O 1
#

Solvent-accessible surface area (backbone atoms only — not comparable to full-atom values): 19035 Å² total; per-residue (Å²): 139,80,88,86,83,80,78,86,83,69,61,69,19,39,31,20,38,79,88,66,49,77,75,50,65,37,41,63,70,59,51,53,50,33,38,76,67,70,47,25,44,65,72,50,95,61,82,76,45,38,34,24,36,58,95,72,95,68,96,76,83,88,82,85,75,87,66,84,68,42,54,75,43,71,43,51,62,85,68,43,41,75,44,82,86,45,92,42,66,48,68,50,76,48,80,42,69,48,98,89,70,46,82,42,57,39,35,34,33,22,34,80,79,58,40,54,13,43,36,33,33,80,45,80,49,66,57,70,36,49,32,29,44,29,35,27,37,30,54,27,52,42,96,84,72,77,42,44,20,35,42,34,45,25,56,14,80,85,69,48,93,45,72,69,31,56,70,69,37,49,77,42,48,46,33,79,53,70,43,75,52,82,43,42,29,51,51,97,86,37,54,36,32,35,37,72,48,75,48,67,36,47,95,30,38,31,33,39,41,36,42,37,20,17,31,11,46,26,37,34,35,55,59,74,62,73,76,80,54,64,89,44,49,77,52,53,64,68,59,52,50,52,54,53,52,51,52,55,53,60,69,62,53,50,63,45,73,46,81,36,63,62,34,80,43,38,50,62,57,55,52,51,54,53,47,48,58,72,71,45,92,47,83,44,70,48,75,44,57,60,74,39,47,80,39,76,67,74,78,76,82,76,77,73,87,74,91,76,89,80,89,81,89,84,86,86,81,86,82,89,82,91,90,134

Radius of gyration: 34.41 Å; Cα contacts (8 Å, |Δi|>4): 577; chains: 1; bounding box: 64×87×91 Å

Sequence (324 aa):
MLCKGEIPIEKNVIVTDINGKRIGATYPKRAKGLVKNGRAEYASDCEKCTIRMLDTHKPTVDVTEVNNMGKVIDFDPRDFKADKSCENNVIAKYFVTDEDGENVIAYSIGNWNWDWTQICCDKKLEKNTDYVFRFVIVGGYCNTCNETSRFEIVPMPDGSLTDEAYEDRYTYDLAQNRYKPVLCKKTDEGMLRLFEIPFRTFDCEDFRFVFIAMHAVATLYAPKKFSAYADLEDTNFDQLRDEINSKNSEDNSANVVMDFTGAHVTRSTVTDLLTMARFGKSENVCIDFTGAVIEDDKPDDIQADADDTGSDDIAVELMDVADN

Mean predicted aligned error: 19.02 Å

Secondary structure (DSSP, 8-state):
------------EEEE-TTS-EEEEE-HHHHHHHHHTTSEEESSS-TTTEEEE----S-----------PEEEE--TTT-EE-TT-S---EEEEEEE-TTS-EEEEEEE--SS---EEEEEEEE--TT-EEEEEEEEEE---TTS--EEEEEEEE-TTSS--HHHHHT-EEEE-GGGSSPPSEEEEETTEEEEEEEEEEE-TT--EEEEEEEEESS-EEEEPPPPGGGGTTSPB--HHHHHHHHHHHHHHHT---EEEE-TT-EEEHHHHHHHHHHHHHSS-S-EEEE-TT-EEEPPPPP------------------------